Protein AF-A0A7S1V0T4-F1 (afdb_monomer)

Radius of gyration: 24.15 Å; Cα contacts (8 Å, |Δi|>4): 127; chains: 1; bounding box: 61×43×75 Å

InterPro domains:
  IPR005114 Helicase-associated [PF03457] (12-90)
  IPR005114 Helicase-associated [PF03457] (100-173)

Organism: NCBI:txid210454

Structure (mmCIF, N/CA/C/O backbone):
data_AF-A0A7S1V0T4-F1
#
_entry.id   AF-A0A7S1V0T4-F1
#
loop_
_atom_site.group_PDB
_atom_site.id
_atom_site.type_symbol
_atom_site.label_atom_id
_atom_site.label_alt_id
_atom_site.label_comp_id
_atom_site.label_asym_id
_atom_site.label_entity_id
_atom_site.label_seq_id
_atom_site.pdbx_PDB_ins_code
_atom_site.Cartn_x
_atom_site.Cartn_y
_atom_site.Cartn_z
_atom_site.occupancy
_atom_site.B_iso_or_equiv
_atom_site.auth_seq_id
_atom_site.auth_comp_id
_atom_site.auth_asym_id
_atom_site.auth_atom_id
_atom_site.pdbx_PDB_model_num
ATOM 1 N N . MET A 1 1 ? 15.132 7.372 -40.045 1.00 39.44 1 MET A N 1
ATOM 2 C CA . MET A 1 1 ? 14.919 7.780 -38.636 1.00 39.44 1 MET A CA 1
ATOM 3 C C . MET A 1 1 ? 13.719 7.029 -38.034 1.00 39.44 1 MET A C 1
ATOM 5 O O . MET A 1 1 ? 12.663 7.613 -37.853 1.00 39.44 1 MET A O 1
ATOM 9 N N . THR A 1 2 ? 13.845 5.728 -37.746 1.00 46.91 2 THR A N 1
ATOM 10 C CA . THR A 1 2 ? 12.727 4.860 -37.279 1.00 46.91 2 THR A CA 1
ATOM 11 C C . THR A 1 2 ? 13.069 4.017 -36.039 1.00 46.91 2 THR A C 1
ATOM 13 O O . THR A 1 2 ? 12.232 3.280 -35.527 1.00 46.91 2 THR A O 1
ATOM 16 N N . THR A 1 3 ? 14.279 4.152 -35.498 1.00 52.88 3 THR A N 1
ATOM 17 C CA . THR A 1 3 ? 14.854 3.255 -34.482 1.00 52.88 3 THR A CA 1
ATOM 18 C C . THR A 1 3 ? 14.302 3.444 -33.062 1.00 52.88 3 THR A C 1
ATOM 20 O O . THR A 1 3 ? 14.311 2.495 -32.285 1.00 52.88 3 THR A O 1
ATOM 23 N N . ASN A 1 4 ? 13.781 4.625 -32.705 1.00 56.06 4 ASN A N 1
ATOM 24 C CA . ASN A 1 4 ? 13.396 4.920 -31.313 1.00 56.06 4 ASN A CA 1
ATOM 25 C C . ASN A 1 4 ? 11.977 4.429 -30.944 1.00 56.06 4 ASN A C 1
ATOM 27 O O . ASN A 1 4 ? 11.722 4.034 -29.810 1.00 56.06 4 ASN A O 1
ATOM 31 N N . ARG A 1 5 ? 11.052 4.386 -31.916 1.00 53.94 5 ARG A N 1
ATOM 32 C CA . ARG A 1 5 ? 9.653 3.970 -31.686 1.00 53.94 5 ARG A CA 1
ATOM 33 C C . ARG A 1 5 ? 9.522 2.455 -31.491 1.00 53.94 5 ARG A C 1
ATOM 35 O O . ARG A 1 5 ? 8.751 2.015 -30.649 1.00 53.94 5 ARG A O 1
ATOM 42 N N . ASN A 1 6 ? 10.329 1.676 -32.216 1.00 59.81 6 ASN A N 1
ATOM 43 C CA . ASN A 1 6 ? 10.341 0.210 -32.137 1.00 59.81 6 ASN A CA 1
ATOM 44 C C . ASN A 1 6 ? 10.959 -0.312 -30.828 1.00 59.81 6 ASN A C 1
ATOM 46 O O . ASN A 1 6 ? 10.560 -1.355 -30.319 1.00 59.81 6 ASN A O 1
ATOM 50 N N . LYS A 1 7 ? 11.915 0.433 -30.257 1.00 61.09 7 LYS A N 1
ATOM 51 C CA . LYS A 1 7 ? 12.560 0.081 -28.987 1.00 61.09 7 LYS A CA 1
ATOM 52 C C . LYS A 1 7 ? 11.597 0.198 -27.800 1.00 61.09 7 LYS A C 1
ATOM 54 O O . LYS A 1 7 ? 11.537 -0.710 -26.982 1.00 61.09 7 LYS A O 1
ATOM 59 N N . ASN A 1 8 ? 10.801 1.268 -27.755 1.00 67.31 8 ASN A N 1
ATOM 60 C CA . ASN A 1 8 ? 9.833 1.492 -26.676 1.00 67.31 8 ASN A CA 1
ATOM 61 C C . ASN A 1 8 ? 8.689 0.461 -26.676 1.00 67.31 8 ASN A C 1
ATOM 63 O O . ASN A 1 8 ? 8.265 0.038 -25.607 1.00 67.31 8 ASN A O 1
ATOM 67 N N . LEU A 1 9 ? 8.230 0.015 -27.855 1.00 73.06 9 LEU A N 1
ATOM 68 C CA . LEU A 1 9 ? 7.203 -1.032 -27.968 1.00 73.06 9 LEU A CA 1
ATOM 69 C C . LEU A 1 9 ? 7.681 -2.362 -27.375 1.00 73.06 9 LEU A C 1
ATOM 71 O O . LEU A 1 9 ? 6.995 -2.951 -26.542 1.00 73.06 9 LEU A O 1
ATOM 75 N N . ARG A 1 10 ? 8.899 -2.781 -27.733 1.00 77.81 10 ARG A N 1
ATOM 76 C CA . ARG A 1 10 ? 9.507 -4.014 -27.218 1.00 77.81 10 ARG A CA 1
ATOM 77 C C . ARG A 1 10 ? 9.756 -3.959 -25.706 1.00 77.81 10 ARG A C 1
ATOM 79 O O . ARG A 1 10 ? 9.622 -4.970 -25.017 1.00 77.81 10 ARG A O 1
ATOM 86 N N . ASP A 1 11 ? 10.102 -2.785 -25.177 1.00 80.88 11 ASP A N 1
ATOM 87 C CA . ASP A 1 11 ? 10.277 -2.579 -23.736 1.00 80.88 11 ASP A CA 1
ATOM 88 C C . ASP A 1 11 ? 8.944 -2.699 -22.971 1.00 80.88 11 ASP A C 1
ATOM 90 O O . ASP A 1 11 ? 8.914 -3.275 -21.880 1.00 80.88 11 ASP A O 1
ATOM 94 N N . ASP A 1 12 ? 7.837 -2.203 -23.531 1.00 85.81 12 ASP A N 1
ATOM 95 C CA . ASP A 1 12 ? 6.507 -2.316 -22.921 1.00 85.81 12 ASP A CA 1
ATOM 96 C C . ASP A 1 12 ? 5.919 -3.730 -23.023 1.00 85.81 12 ASP A C 1
ATOM 98 O O . ASP A 1 12 ? 5.259 -4.187 -22.086 1.00 85.81 12 ASP A O 1
ATOM 102 N N . GLU A 1 13 ? 6.189 -4.462 -24.105 1.00 87.31 13 GLU A N 1
ATOM 103 C CA . GLU A 1 13 ? 5.839 -5.885 -24.237 1.00 87.31 13 GLU A CA 1
ATOM 104 C C . GLU A 1 13 ? 6.512 -6.722 -23.144 1.00 87.31 13 GLU A C 1
ATOM 106 O O . GLU A 1 13 ? 5.827 -7.373 -22.350 1.00 87.31 13 GLU A O 1
ATOM 111 N N . ARG A 1 14 ? 7.837 -6.592 -23.004 1.00 86.88 14 ARG A N 1
ATOM 112 C CA . ARG A 1 14 ? 8.613 -7.253 -21.940 1.00 86.88 14 ARG A CA 1
ATOM 113 C C . ARG A 1 14 ? 8.158 -6.840 -20.544 1.00 86.88 14 ARG A C 1
ATOM 115 O O . ARG A 1 14 ? 8.169 -7.638 -19.603 1.00 86.88 14 ARG A O 1
ATOM 122 N N . TRP A 1 15 ? 7.765 -5.580 -20.368 1.00 91.56 15 TRP A N 1
ATOM 123 C CA . TRP A 1 15 ? 7.215 -5.114 -19.099 1.00 91.56 15 TRP A CA 1
ATOM 124 C C . TRP A 1 15 ? 5.873 -5.796 -18.784 1.00 91.56 15 TRP A C 1
ATOM 126 O O . TRP A 1 15 ? 5.668 -6.262 -17.661 1.00 91.56 15 TRP A O 1
ATOM 136 N N . ASN A 1 16 ? 4.987 -5.921 -19.775 1.00 92.00 16 ASN A N 1
ATOM 137 C CA . ASN A 1 16 ? 3.699 -6.602 -19.632 1.00 92.00 16 ASN A CA 1
ATOM 138 C C . ASN A 1 16 ? 3.852 -8.106 -19.357 1.00 92.00 16 ASN A C 1
ATOM 140 O O . ASN A 1 16 ? 3.077 -8.663 -18.580 1.00 92.00 16 ASN A O 1
ATOM 144 N N . GLU A 1 17 ? 4.840 -8.771 -19.953 1.00 90.38 17 GLU A N 1
ATOM 145 C CA . GLU A 1 17 ? 5.158 -10.176 -19.665 1.00 90.38 17 GLU A CA 1
ATOM 146 C C . GLU A 1 17 ? 5.564 -10.376 -18.203 1.00 90.38 17 GLU A C 1
ATOM 148 O O . GLU A 1 17 ? 5.031 -11.250 -17.516 1.00 90.38 17 GLU A O 1
ATOM 153 N N . ASN A 1 18 ? 6.424 -9.503 -17.676 1.00 91.06 18 ASN A N 1
ATOM 154 C CA . ASN A 1 18 ? 6.794 -9.537 -16.263 1.00 91.06 18 ASN A CA 1
ATOM 155 C C . ASN A 1 18 ? 5.616 -9.227 -15.330 1.00 91.06 18 ASN A C 1
ATOM 157 O O . ASN A 1 18 ? 5.489 -9.845 -14.271 1.00 91.06 18 ASN A O 1
ATOM 161 N N . LEU A 1 19 ? 4.705 -8.334 -15.733 1.00 93.75 19 LEU A N 1
ATOM 162 C CA . LEU A 1 19 ? 3.467 -8.105 -14.990 1.00 93.75 19 LEU A CA 1
ATOM 163 C C . LEU A 1 19 ? 2.605 -9.377 -14.928 1.00 93.75 19 LEU A C 1
ATOM 165 O O . LEU A 1 19 ? 2.072 -9.690 -13.864 1.00 93.75 19 LEU A O 1
ATOM 169 N N . LYS A 1 20 ? 2.491 -10.137 -16.026 1.00 93.19 20 LYS A N 1
ATOM 170 C CA . LYS A 1 20 ? 1.777 -11.428 -16.034 1.00 93.19 20 LYS A CA 1
ATOM 171 C C . LYS A 1 20 ? 2.430 -12.429 -15.076 1.00 93.19 20 LYS A C 1
ATOM 173 O O . LYS A 1 20 ? 1.725 -13.026 -14.267 1.00 93.19 20 LYS A O 1
ATOM 178 N N . ARG A 1 21 ? 3.764 -12.547 -15.095 1.00 92.25 21 ARG A N 1
ATOM 179 C CA . ARG A 1 21 ? 4.531 -13.391 -14.152 1.00 92.25 21 ARG A CA 1
ATOM 180 C C . ARG A 1 21 ? 4.260 -13.006 -12.694 1.00 92.25 21 ARG A C 1
ATOM 182 O O . ARG A 1 21 ? 4.035 -13.871 -11.849 1.00 92.25 21 ARG A O 1
ATOM 189 N N . LEU A 1 22 ? 4.196 -11.706 -12.398 1.00 93.38 22 LEU A N 1
ATOM 190 C CA . LEU A 1 22 ? 3.856 -11.206 -11.066 1.00 93.38 22 LEU A CA 1
ATOM 191 C C . LEU A 1 22 ? 2.413 -11.536 -10.652 1.00 93.38 22 LEU A C 1
ATOM 193 O O . LEU A 1 22 ? 2.172 -11.829 -9.482 1.00 93.38 22 LEU A O 1
ATOM 197 N N . VAL A 1 23 ? 1.455 -11.511 -11.582 1.00 93.31 23 VAL A N 1
ATOM 198 C CA . VAL A 1 23 ? 0.072 -11.942 -11.310 1.00 93.31 23 VAL A CA 1
ATOM 199 C C . VAL A 1 23 ? 0.030 -13.429 -10.964 1.00 93.31 23 VAL A C 1
ATOM 201 O O . VAL A 1 23 ? -0.595 -13.794 -9.969 1.00 93.31 23 VAL A O 1
ATOM 204 N N . THR A 1 24 ? 0.745 -14.276 -11.708 1.00 92.06 24 THR A N 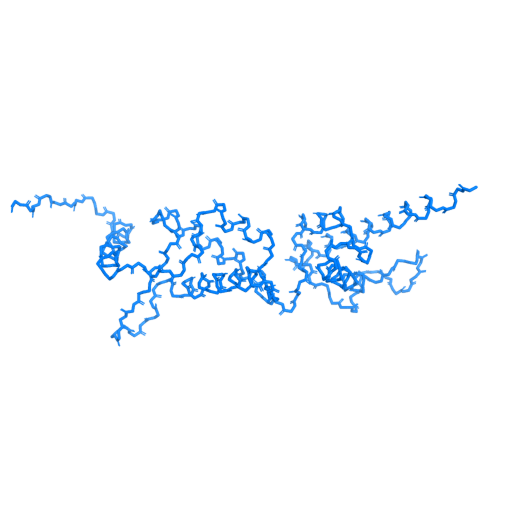1
ATOM 205 C CA . THR A 1 24 ? 0.876 -15.706 -11.388 1.00 92.06 24 THR A CA 1
ATOM 206 C C . THR A 1 24 ? 1.468 -15.908 -9.993 1.00 92.06 24 THR A C 1
ATOM 208 O O . THR A 1 24 ? 0.915 -16.659 -9.190 1.00 92.06 24 THR A O 1
ATOM 211 N N . PHE A 1 25 ? 2.533 -15.173 -9.655 1.00 91.25 25 PHE A N 1
ATOM 212 C CA . PHE A 1 25 ? 3.116 -15.190 -8.312 1.00 91.25 25 PHE A CA 1
ATOM 213 C C . PHE A 1 25 ? 2.104 -14.765 -7.237 1.00 91.25 25 PHE A C 1
ATOM 215 O O . PHE A 1 25 ? 1.971 -15.443 -6.218 1.00 91.25 25 PHE A O 1
ATOM 222 N N . LYS A 1 26 ? 1.356 -13.673 -7.460 1.00 88.69 26 LYS A N 1
ATOM 223 C CA . LYS A 1 26 ? 0.318 -13.205 -6.528 1.00 88.69 26 LYS A CA 1
ATOM 224 C C . LYS A 1 26 ? -0.747 -14.272 -6.314 1.00 88.69 26 LYS A C 1
ATOM 226 O O . LYS A 1 26 ? -1.148 -14.477 -5.179 1.00 88.69 26 LYS A O 1
ATOM 231 N N . ASN A 1 27 ? -1.183 -14.962 -7.361 1.00 87.94 27 ASN A N 1
ATOM 232 C CA . ASN A 1 27 ? -2.179 -16.024 -7.234 1.00 87.94 27 ASN A CA 1
ATOM 233 C C . ASN A 1 27 ? -1.635 -17.229 -6.446 1.00 87.94 27 ASN A C 1
ATOM 235 O O . ASN A 1 27 ? -2.377 -17.824 -5.672 1.00 87.94 27 ASN A O 1
ATOM 239 N N . LYS A 1 28 ? -0.341 -17.554 -6.594 1.00 87.62 28 LYS A N 1
ATOM 240 C CA . LYS A 1 28 ? 0.323 -18.657 -5.875 1.00 87.62 28 LYS A CA 1
ATOM 241 C C . LYS A 1 28 ? 0.568 -18.350 -4.392 1.00 87.62 28 LYS A C 1
ATOM 243 O O . LYS A 1 28 ? 0.351 -19.211 -3.549 1.00 87.62 28 LYS A O 1
ATOM 248 N N . PHE A 1 29 ? 1.018 -17.137 -4.066 1.00 84.25 29 PHE A N 1
ATOM 249 C CA . PHE A 1 29 ? 1.467 -16.769 -2.712 1.00 84.25 29 PHE A CA 1
ATOM 250 C C . PHE A 1 29 ? 0.556 -15.761 -1.993 1.00 84.25 29 PHE A C 1
ATOM 252 O O . PHE A 1 29 ? 0.825 -15.369 -0.861 1.00 84.25 29 PHE A O 1
ATOM 259 N N . ASN A 1 30 ? -0.521 -15.317 -2.643 1.00 82.88 30 ASN A N 1
ATOM 260 C CA . ASN A 1 30 ? -1.468 -14.311 -2.155 1.00 82.88 30 ASN A CA 1
ATOM 261 C C . ASN A 1 30 ? -0.832 -12.952 -1.777 1.00 82.88 30 ASN A C 1
ATOM 263 O O . ASN A 1 30 ? -1.375 -12.186 -0.980 1.00 82.88 30 ASN A O 1
ATOM 267 N N . HIS A 1 31 ? 0.332 -12.623 -2.341 1.00 83.56 31 HIS A N 1
ATOM 268 C CA . HIS A 1 31 ? 1.003 -11.337 -2.154 1.00 83.56 31 HIS A CA 1
ATOM 269 C C . HIS A 1 31 ? 1.935 -11.022 -3.328 1.00 83.56 31 HIS A C 1
ATOM 271 O O . HIS A 1 31 ? 2.360 -11.914 -4.052 1.00 83.56 31 HIS A O 1
ATOM 277 N N . THR A 1 32 ? 2.342 -9.761 -3.488 1.00 88.62 32 THR A N 1
ATOM 278 C CA . THR A 1 32 ? 3.314 -9.354 -4.525 1.00 88.62 32 THR A CA 1
ATOM 279 C C . THR A 1 32 ? 4.735 -9.172 -3.981 1.00 88.62 32 THR A C 1
ATOM 281 O O . THR A 1 32 ? 5.591 -8.582 -4.644 1.00 88.62 32 THR A O 1
ATOM 284 N N . ASN A 1 33 ? 5.007 -9.615 -2.749 1.00 87.00 33 ASN A N 1
ATOM 285 C CA . ASN A 1 33 ? 6.342 -9.545 -2.167 1.00 87.00 33 ASN A CA 1
ATOM 286 C C . ASN A 1 33 ? 7.253 -10.660 -2.693 1.00 87.00 33 ASN A C 1
ATOM 288 O O . ASN A 1 33 ? 7.418 -11.696 -2.056 1.00 87.00 33 ASN A O 1
ATOM 292 N N . VAL A 1 34 ? 7.825 -10.433 -3.872 1.00 87.88 34 VAL A N 1
ATOM 293 C CA . VAL A 1 34 ? 8.759 -11.367 -4.504 1.00 87.88 34 VAL A CA 1
ATOM 294 C C . VAL A 1 34 ? 10.167 -11.184 -3.907 1.00 87.88 34 VAL A C 1
ATOM 296 O O . VAL A 1 34 ? 10.687 -10.061 -3.946 1.00 87.88 34 VAL A O 1
ATOM 299 N N . PRO A 1 35 ? 10.804 -12.240 -3.356 1.00 85.38 35 PRO A N 1
ATOM 300 C CA . PRO A 1 35 ? 12.210 -12.199 -2.948 1.00 85.38 35 PRO A CA 1
ATOM 301 C C . PRO A 1 35 ? 13.131 -11.823 -4.116 1.00 85.38 35 PRO A C 1
ATOM 303 O O . PRO A 1 35 ? 12.904 -12.259 -5.236 1.00 85.38 35 PRO A O 1
ATOM 306 N N . ILE A 1 36 ? 14.208 -11.066 -3.874 1.00 82.56 36 ILE A N 1
ATOM 307 C CA . ILE A 1 36 ? 15.119 -10.599 -4.945 1.00 82.56 36 ILE A CA 1
ATOM 308 C C . ILE A 1 36 ? 15.683 -11.754 -5.786 1.00 82.56 36 ILE A C 1
ATOM 310 O O . ILE A 1 36 ? 15.784 -11.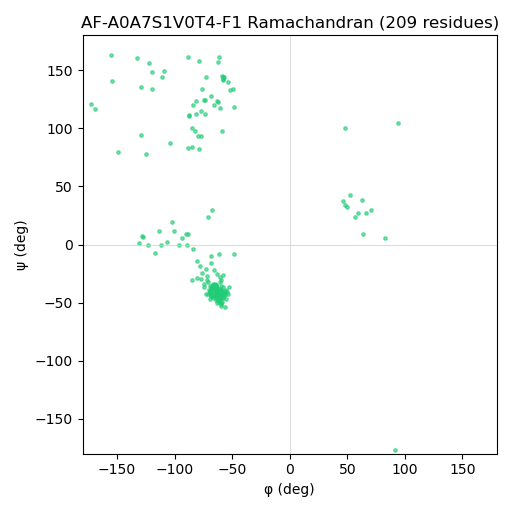626 -7.001 1.00 82.56 36 ILE A O 1
ATOM 314 N N . LYS A 1 37 ? 16.017 -12.875 -5.138 1.00 80.69 37 LYS A N 1
ATOM 315 C CA . LYS A 1 37 ? 16.568 -14.079 -5.778 1.00 80.69 37 LYS A CA 1
ATOM 316 C C . LYS A 1 37 ? 15.495 -15.063 -6.262 1.00 80.69 37 LYS A C 1
ATOM 318 O O . LYS A 1 37 ? 15.825 -16.194 -6.583 1.00 80.69 37 LYS A O 1
ATOM 323 N N . TYR A 1 38 ? 14.218 -14.680 -6.243 1.00 83.12 38 TYR A N 1
ATOM 324 C CA . TYR A 1 38 ? 13.147 -15.563 -6.691 1.00 83.12 38 TYR A CA 1
ATOM 325 C C . TYR A 1 38 ? 13.231 -15.799 -8.200 1.00 83.12 38 TYR A C 1
ATOM 327 O O . TYR A 1 38 ? 13.227 -14.843 -8.986 1.00 83.12 38 TYR A O 1
ATOM 335 N N . THR A 1 39 ? 13.222 -17.076 -8.558 1.00 75.56 39 THR A N 1
ATOM 336 C CA . THR A 1 39 ? 13.019 -17.599 -9.905 1.00 75.56 39 THR A CA 1
ATOM 337 C C . THR A 1 39 ? 11.665 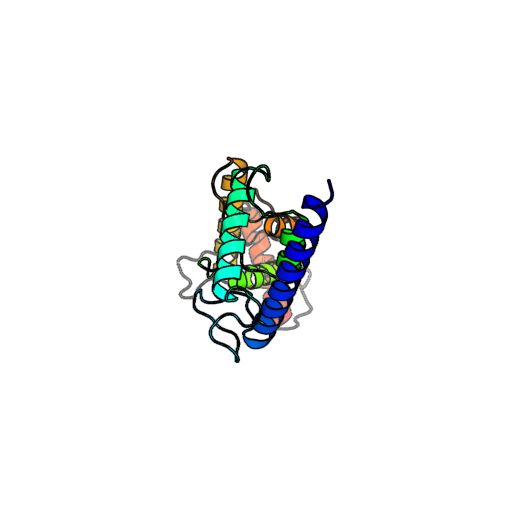-18.305 -9.952 1.00 75.56 39 THR A C 1
ATOM 339 O O . THR A 1 39 ? 11.208 -18.885 -8.968 1.00 75.56 39 THR A O 1
ATOM 342 N N . ASP A 1 40 ? 10.986 -18.198 -11.082 1.00 71.62 40 ASP A N 1
ATOM 343 C CA . ASP A 1 40 ? 9.816 -18.995 -11.436 1.00 71.62 40 ASP A CA 1
ATOM 344 C C . ASP A 1 40 ? 10.194 -20.486 -11.494 1.00 71.62 40 ASP A C 1
ATOM 346 O O . ASP A 1 40 ? 11.374 -20.816 -11.587 1.00 71.62 40 ASP A O 1
ATOM 350 N N . ASP A 1 41 ? 9.204 -21.388 -11.427 1.00 60.12 41 ASP A N 1
ATOM 351 C CA . ASP A 1 41 ? 9.387 -22.854 -11.359 1.00 60.12 41 ASP A CA 1
ATOM 352 C C . ASP A 1 41 ? 9.969 -23.492 -12.655 1.00 60.12 41 ASP A C 1
ATOM 354 O O . ASP A 1 41 ? 9.693 -24.648 -12.965 1.00 60.12 41 ASP A O 1
ATOM 358 N N . GLY A 1 42 ? 10.778 -22.759 -13.419 1.00 55.94 42 GLY A N 1
ATOM 359 C CA . GLY A 1 42 ? 11.492 -23.216 -14.605 1.00 55.94 42 GLY A CA 1
ATOM 360 C C . GLY A 1 42 ? 12.449 -22.129 -15.095 1.00 55.94 42 GLY A C 1
ATOM 361 O O . GLY A 1 42 ? 12.008 -21.033 -15.422 1.00 55.94 42 GLY A O 1
ATOM 362 N N . ASP A 1 43 ? 13.732 -22.477 -15.141 1.00 49.62 43 ASP A N 1
ATOM 363 C CA . ASP A 1 43 ? 14.846 -21.794 -15.813 1.00 49.62 43 ASP A CA 1
ATOM 364 C C . ASP A 1 43 ? 15.701 -20.790 -15.014 1.00 49.62 43 ASP A C 1
ATOM 366 O O . ASP A 1 43 ? 15.378 -19.627 -14.756 1.00 49.62 43 ASP A O 1
ATOM 370 N N . ASN A 1 44 ? 16.895 -21.301 -14.688 1.00 50.28 44 ASN A N 1
ATOM 371 C CA . ASN A 1 44 ? 18.135 -20.539 -14.663 1.00 50.28 44 ASN A CA 1
ATOM 372 C C . ASN A 1 44 ? 18.383 -19.930 -16.058 1.00 50.28 44 ASN A C 1
ATOM 374 O O . ASN A 1 44 ? 18.129 -20.588 -17.057 1.00 50.28 44 ASN A O 1
ATOM 378 N N . GLU A 1 45 ? 18.911 -18.706 -16.080 1.00 51.06 45 GLU A N 1
ATOM 379 C CA . GLU A 1 45 ? 19.598 -18.051 -17.207 1.00 51.06 45 GLU A CA 1
ATOM 380 C C . GLU A 1 45 ? 18.921 -18.107 -18.600 1.00 51.06 45 GLU A C 1
ATOM 382 O O . GLU A 1 45 ? 19.091 -19.021 -19.397 1.00 51.06 45 GLU A O 1
ATOM 387 N N . ASP A 1 46 ? 18.257 -16.998 -18.941 1.00 49.19 46 ASP A N 1
ATOM 388 C CA . ASP A 1 46 ? 18.464 -16.318 -20.228 1.00 49.19 46 ASP A CA 1
ATOM 389 C C . ASP A 1 46 ? 18.138 -17.047 -21.550 1.00 49.19 46 ASP A C 1
ATOM 391 O O . ASP A 1 46 ? 18.784 -16.780 -22.562 1.00 49.19 46 ASP A O 1
ATOM 395 N N . ALA A 1 47 ? 17.063 -17.839 -21.632 1.00 47.88 47 ALA A N 1
ATOM 396 C CA . ALA A 1 47 ? 16.565 -18.277 -22.948 1.00 47.88 47 ALA A CA 1
ATOM 397 C C . ALA A 1 47 ? 16.035 -17.103 -23.817 1.00 47.88 47 ALA A C 1
ATOM 399 O O . ALA A 1 47 ? 16.243 -17.091 -25.026 1.00 47.88 47 ALA A O 1
ATOM 400 N N . ASP A 1 48 ? 15.429 -16.072 -23.202 1.00 53.97 48 ASP A N 1
ATOM 401 C CA . ASP A 1 48 ? 14.819 -14.916 -23.904 1.00 53.97 48 ASP A CA 1
ATOM 402 C C . ASP A 1 48 ? 15.309 -13.529 -23.410 1.00 53.97 48 ASP A C 1
ATOM 404 O O . ASP A 1 48 ? 14.814 -12.466 -23.822 1.00 53.97 48 ASP A O 1
ATOM 408 N N . GLY A 1 49 ? 16.304 -13.511 -22.513 1.00 57.28 49 GLY A N 1
ATOM 409 C CA . GLY A 1 49 ? 16.836 -12.289 -21.890 1.00 57.28 49 GLY A CA 1
ATOM 410 C C . GLY A 1 49 ? 15.841 -11.571 -20.963 1.00 57.28 49 GLY A C 1
ATOM 411 O O . GLY A 1 49 ? 15.889 -10.342 -20.823 1.00 57.28 49 GLY A O 1
ATOM 412 N N . LEU A 1 50 ? 14.895 -12.312 -20.371 1.00 58.59 50 LEU A N 1
ATOM 413 C CA . LEU A 1 50 ? 13.958 -11.812 -19.364 1.00 58.59 50 LEU A CA 1
ATOM 414 C C . LEU A 1 50 ? 14.603 -11.852 -17.972 1.00 58.59 50 LEU A C 1
ATOM 416 O O . LEU A 1 50 ? 14.946 -12.906 -17.453 1.00 58.59 50 LEU A O 1
ATOM 420 N N . VAL A 1 51 ? 14.706 -10.682 -17.336 1.00 67.75 51 VAL A N 1
ATOM 421 C CA . VAL A 1 51 ? 15.254 -10.527 -15.978 1.00 67.75 51 VAL A CA 1
ATOM 422 C C . VAL A 1 51 ? 14.464 -11.375 -14.968 1.00 67.75 51 VAL A C 1
ATOM 424 O O . VAL A 1 51 ? 13.235 -11.479 -15.059 1.00 67.75 51 VAL A O 1
ATOM 427 N N . HIS A 1 52 ? 15.149 -11.937 -13.964 1.00 84.00 52 HIS A N 1
ATOM 428 C CA . HIS A 1 52 ? 14.509 -12.621 -12.834 1.00 84.00 52 HIS A CA 1
ATOM 429 C C . HIS A 1 52 ? 13.384 -11.772 -12.223 1.00 84.00 52 HIS A C 1
ATOM 431 O O . HIS A 1 52 ? 13.575 -10.581 -11.944 1.00 84.00 52 HIS A O 1
ATOM 437 N N . LEU A 1 53 ? 12.226 -12.389 -11.962 1.00 88.94 53 LEU A N 1
ATOM 438 C CA . LEU A 1 53 ? 11.033 -11.688 -11.475 1.00 88.94 53 LEU A CA 1
ATOM 439 C C . LEU A 1 53 ? 11.313 -10.880 -10.196 1.00 88.94 53 LEU A C 1
ATOM 441 O O . LEU A 1 53 ? 10.866 -9.739 -10.076 1.00 88.94 53 LEU A O 1
ATOM 445 N N . GLY A 1 54 ? 12.099 -11.430 -9.264 1.00 88.25 54 GLY A N 1
ATOM 446 C CA . GLY A 1 54 ? 12.498 -10.735 -8.036 1.00 88.25 54 GLY A CA 1
ATOM 447 C C . GLY A 1 54 ? 13.290 -9.449 -8.281 1.00 88.25 54 GLY A C 1
ATOM 448 O O . GLY A 1 54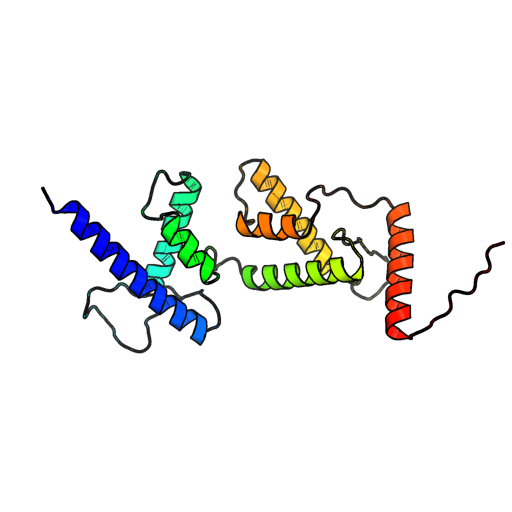 ? 13.010 -8.410 -7.673 1.00 88.25 54 GLY A O 1
ATOM 449 N N . SER A 1 55 ? 14.236 -9.490 -9.218 1.00 88.00 55 SER A N 1
ATOM 450 C CA . SER A 1 55 ? 15.021 -8.325 -9.637 1.00 88.00 55 SER A CA 1
ATOM 451 C C . SER A 1 55 ? 14.148 -7.293 -10.358 1.00 88.00 55 SER A C 1
ATOM 453 O O . SER A 1 55 ? 14.200 -6.102 -10.040 1.00 88.00 55 SER A O 1
ATOM 455 N N . TRP A 1 56 ? 13.255 -7.741 -11.248 1.00 92.06 56 TRP A N 1
ATOM 456 C CA . TRP A 1 56 ? 12.306 -6.858 -11.928 1.00 92.06 56 TRP A CA 1
ATOM 457 C C . TRP A 1 56 ? 11.381 -6.132 -10.940 1.00 92.06 56 TRP A C 1
ATOM 459 O O . TRP A 1 56 ? 11.231 -4.911 -11.026 1.00 92.06 56 TRP A O 1
ATOM 469 N N . VAL A 1 57 ? 10.822 -6.847 -9.954 1.00 93.38 57 VAL A N 1
ATOM 470 C CA . VAL A 1 57 ? 9.991 -6.281 -8.875 1.00 93.38 57 VAL A CA 1
ATOM 471 C C . VAL A 1 57 ? 10.772 -5.259 -8.050 1.00 93.38 57 VAL A C 1
ATOM 473 O O . VAL A 1 57 ? 10.255 -4.182 -7.742 1.00 93.38 57 VAL A O 1
ATOM 476 N N . HIS A 1 58 ? 12.023 -5.564 -7.697 1.00 89.88 58 HIS A N 1
ATOM 477 C CA . HIS A 1 58 ? 12.894 -4.624 -6.995 1.00 89.88 58 HIS A CA 1
ATOM 478 C C . HIS A 1 58 ? 13.124 -3.347 -7.815 1.00 89.88 58 HIS A C 1
ATOM 480 O O . HIS A 1 58 ? 13.019 -2.240 -7.279 1.00 89.88 58 HIS A O 1
ATOM 486 N N . HIS A 1 59 ? 13.365 -3.489 -9.120 1.00 91.88 59 HIS A N 1
ATOM 487 C CA . HIS A 1 59 ? 13.534 -2.362 -10.027 1.00 91.88 59 HIS A CA 1
ATOM 488 C C . HIS A 1 59 ? 12.274 -1.489 -10.095 1.00 91.88 59 HIS A C 1
ATOM 490 O O . HIS A 1 59 ? 12.391 -0.274 -9.971 1.00 91.88 59 HIS A O 1
ATOM 496 N N . GLN A 1 60 ? 11.068 -2.074 -10.169 1.00 94.75 60 GLN A N 1
ATOM 497 C CA . GLN A 1 60 ? 9.823 -1.289 -10.162 1.00 94.75 60 GLN A CA 1
ATOM 498 C C . GLN A 1 60 ? 9.724 -0.396 -8.918 1.00 94.75 60 GLN A C 1
ATOM 500 O O . GLN A 1 60 ? 9.404 0.786 -9.020 1.00 94.75 60 GLN A O 1
ATOM 505 N N . ARG A 1 61 ? 10.064 -0.928 -7.738 1.00 92.75 61 ARG A N 1
ATOM 506 C CA . ARG A 1 61 ? 10.048 -0.166 -6.477 1.00 92.75 61 ARG A CA 1
ATOM 507 C C . ARG A 1 61 ? 11.064 0.977 -6.474 1.00 92.75 61 ARG A C 1
ATOM 509 O O . ARG A 1 61 ? 10.755 2.066 -5.992 1.00 92.75 61 ARG A O 1
ATOM 516 N N . LYS A 1 62 ? 12.264 0.746 -7.019 1.00 91.38 62 LYS A N 1
ATOM 517 C CA . LYS A 1 62 ? 13.295 1.782 -7.179 1.00 91.38 62 LYS A CA 1
ATOM 518 C C . LYS A 1 62 ? 12.817 2.896 -8.114 1.00 91.38 62 LYS A C 1
ATOM 520 O O . LYS A 1 62 ? 12.882 4.062 -7.736 1.00 91.38 62 LYS A O 1
ATOM 525 N N . GLU A 1 63 ? 12.310 2.539 -9.290 1.00 92.69 63 GLU A N 1
ATOM 526 C CA . GLU A 1 63 ? 11.845 3.498 -10.297 1.00 92.69 63 GLU A CA 1
ATOM 527 C C . GLU A 1 63 ? 10.643 4.313 -9.801 1.00 92.69 63 GLU A C 1
ATOM 529 O O . GLU A 1 63 ? 10.571 5.513 -10.045 1.00 92.69 63 GLU A O 1
ATOM 534 N N . TYR A 1 64 ? 9.736 3.707 -9.029 1.00 91.50 64 TYR A N 1
ATOM 535 C CA . TYR A 1 64 ? 8.636 4.437 -8.397 1.00 91.50 64 TYR A CA 1
ATOM 536 C C . TYR A 1 64 ? 9.116 5.449 -7.357 1.00 91.50 64 TYR A C 1
ATOM 538 O O . TYR A 1 64 ? 8.611 6.565 -7.317 1.00 91.50 64 TYR A O 1
ATOM 546 N N . ARG A 1 65 ? 10.134 5.114 -6.555 1.00 86.94 65 ARG A N 1
ATOM 547 C CA . ARG A 1 65 ? 10.723 6.079 -5.614 1.00 86.94 65 ARG A CA 1
ATOM 548 C C . ARG A 1 65 ? 11.347 7.270 -6.340 1.00 86.94 65 ARG A C 1
ATOM 550 O O . ARG A 1 65 ? 11.195 8.399 -5.888 1.00 86.94 65 ARG A O 1
ATOM 557 N N . ILE A 1 66 ? 12.036 7.025 -7.454 1.00 85.19 66 ILE A N 1
ATOM 558 C CA . ILE A 1 66 ? 12.595 8.096 -8.290 1.00 85.19 66 ILE A CA 1
ATOM 559 C C . ILE A 1 66 ? 11.463 8.973 -8.831 1.00 85.19 66 ILE A C 1
ATOM 561 O O . ILE A 1 66 ? 11.514 10.189 -8.669 1.00 85.19 66 ILE A O 1
ATOM 565 N N . TYR A 1 67 ? 10.415 8.357 -9.381 1.00 89.25 67 TYR A N 1
ATOM 566 C CA . TYR A 1 67 ? 9.230 9.061 -9.868 1.00 89.25 67 TYR A CA 1
ATOM 567 C C . TYR A 1 67 ? 8.604 9.946 -8.785 1.00 89.25 67 TYR A C 1
ATOM 569 O O . TYR A 1 67 ? 8.342 11.116 -9.028 1.00 89.25 67 TYR A O 1
ATOM 577 N N . GLN A 1 68 ? 8.423 9.429 -7.567 1.00 85.00 68 GLN A N 1
ATOM 578 C CA . GLN A 1 68 ? 7.875 10.206 -6.452 1.00 85.00 68 GLN A CA 1
ATOM 579 C C . GLN A 1 68 ? 8.777 11.378 -6.049 1.00 85.00 68 GLN A C 1
ATOM 581 O O . GLN A 1 68 ? 8.284 12.477 -5.832 1.00 85.00 68 GLN A O 1
ATOM 586 N N . ASN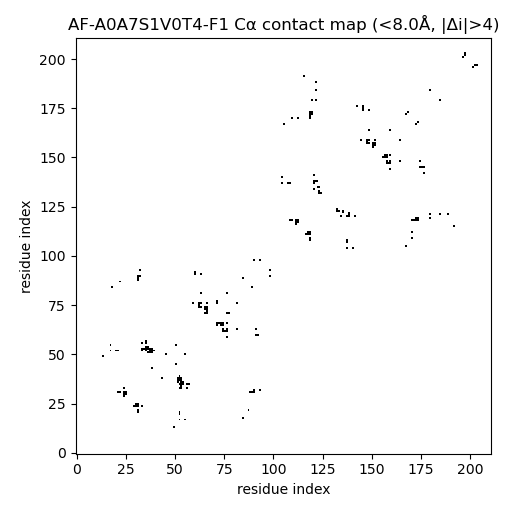 A 1 69 ? 10.090 11.161 -5.970 1.00 80.88 69 ASN A N 1
ATOM 587 C CA . ASN A 1 69 ? 11.039 12.189 -5.534 1.00 80.88 69 ASN A CA 1
ATOM 588 C C . ASN A 1 69 ? 11.257 13.295 -6.571 1.00 80.88 69 ASN A C 1
ATOM 590 O O . ASN A 1 69 ? 11.741 14.368 -6.227 1.00 80.88 69 ASN A O 1
ATOM 594 N N . THR A 1 70 ? 10.947 13.015 -7.834 1.00 82.81 70 THR A N 1
ATOM 595 C CA . THR A 1 70 ? 11.157 13.935 -8.959 1.00 82.81 70 THR A CA 1
ATOM 596 C C . THR A 1 70 ? 9.845 14.405 -9.571 1.00 82.81 70 THR A C 1
ATOM 598 O O . THR A 1 70 ? 9.852 14.953 -10.663 1.00 82.81 70 THR A O 1
ATOM 601 N N . ASN A 1 71 ? 8.706 14.161 -8.912 1.00 81.69 71 ASN A N 1
ATOM 602 C CA . ASN A 1 71 ? 7.373 14.465 -9.443 1.00 81.69 71 ASN A CA 1
ATOM 603 C C . ASN A 1 71 ? 7.135 13.933 -10.873 1.00 81.69 71 ASN A C 1
ATOM 605 O O . ASN A 1 71 ? 6.392 14.519 -11.655 1.00 81.69 71 ASN A O 1
ATOM 609 N N . GLY A 1 72 ? 7.751 12.798 -11.209 1.00 82.56 72 GLY A N 1
ATOM 610 C CA . GLY A 1 72 ? 7.655 12.153 -12.515 1.00 82.56 72 GLY A CA 1
ATOM 611 C C . GLY A 1 72 ? 8.591 12.696 -13.594 1.00 82.56 72 GLY A C 1
ATOM 612 O O . GLY A 1 72 ? 8.502 12.243 -14.732 1.00 82.56 72 GLY A O 1
ATOM 613 N N . GLU A 1 73 ? 9.501 13.613 -13.260 1.00 81.56 73 GLU A N 1
ATOM 614 C CA . GLU A 1 73 ? 10.463 14.187 -14.211 1.00 81.56 73 GLU A CA 1
ATOM 615 C C . GLU A 1 73 ? 11.648 13.255 -14.511 1.00 81.56 73 GLU A C 1
ATOM 617 O O . GLU A 1 73 ? 12.327 13.424 -15.525 1.00 81.56 73 GLU A O 1
ATOM 622 N N . ALA A 1 74 ? 11.899 12.251 -13.662 1.00 82.88 74 ALA A N 1
ATOM 623 C CA . ALA A 1 74 ? 12.991 11.301 -13.842 1.00 82.88 74 ALA A CA 1
ATOM 624 C C . ALA A 1 74 ? 12.571 9.835 -13.652 1.00 82.88 74 ALA A C 1
ATOM 626 O O . ALA A 1 74 ? 11.587 9.501 -12.988 1.00 82.88 74 ALA A O 1
ATOM 627 N N . GLY A 1 75 ? 13.403 8.940 -14.193 1.00 87.31 75 GLY A N 1
ATOM 628 C CA . GLY A 1 75 ? 13.216 7.490 -14.133 1.00 87.31 75 GLY A CA 1
ATOM 629 C C . GLY A 1 75 ? 12.442 6.924 -15.326 1.00 87.31 75 GLY A C 1
ATOM 630 O O . GLY A 1 75 ? 12.113 7.618 -16.284 1.00 87.31 75 GLY A O 1
ATOM 631 N N . LYS A 1 76 ? 12.186 5.616 -15.281 1.00 87.88 76 LYS A N 1
ATOM 632 C CA . LYS A 1 76 ? 11.463 4.840 -16.307 1.00 87.88 76 LYS A CA 1
ATOM 633 C C . LYS A 1 76 ? 10.051 4.445 -15.874 1.00 87.88 76 LYS A C 1
ATOM 635 O O . LYS A 1 76 ? 9.365 3.694 -16.577 1.00 87.88 76 LYS A O 1
ATOM 640 N N . MET A 1 77 ? 9.638 4.873 -14.685 1.00 91.44 77 MET A N 1
ATOM 641 C CA . MET A 1 77 ? 8.283 4.660 -14.202 1.00 91.44 77 MET A CA 1
ATOM 642 C C . MET A 1 77 ? 7.340 5.633 -14.907 1.00 91.44 77 MET A C 1
ATOM 644 O O . MET A 1 77 ? 7.631 6.819 -15.011 1.00 91.44 77 MET A O 1
ATOM 648 N N . THR A 1 78 ? 6.202 5.133 -15.376 1.00 91.06 78 THR A N 1
ATOM 649 C CA . THR A 1 78 ? 5.176 5.946 -16.037 1.00 91.06 78 THR A CA 1
ATOM 650 C C . THR A 1 78 ? 3.849 5.819 -15.289 1.00 91.06 78 THR A C 1
ATOM 652 O O . THR A 1 78 ? 3.613 4.784 -14.655 1.00 91.06 78 THR A O 1
ATOM 655 N N . PRO A 1 79 ? 2.935 6.805 -15.394 1.00 85.81 79 PRO A N 1
ATOM 656 C CA . PRO A 1 79 ? 1.602 6.710 -14.791 1.00 85.81 79 PRO A CA 1
ATOM 657 C C . PRO A 1 79 ? 0.847 5.435 -15.191 1.00 85.81 79 PRO A C 1
ATOM 659 O O . PRO A 1 79 ? 0.178 4.814 -14.368 1.00 85.81 79 PRO A O 1
ATOM 662 N N . TRP A 1 80 ? 1.013 4.990 -16.441 1.00 91.81 80 TRP A N 1
ATOM 663 C CA . TRP A 1 80 ? 0.413 3.754 -16.943 1.00 91.81 80 TRP A CA 1
ATOM 664 C C . TRP A 1 80 ? 0.955 2.501 -16.232 1.00 91.81 80 TRP A C 1
ATOM 666 O O . TRP A 1 80 ? 0.167 1.647 -15.816 1.00 91.81 80 TRP A O 1
ATOM 676 N N . ARG A 1 81 ? 2.277 2.406 -16.016 1.00 93.25 81 ARG A N 1
ATOM 677 C CA . ARG A 1 81 ? 2.898 1.295 -15.266 1.00 93.25 81 ARG A CA 1
ATOM 678 C C . ARG A 1 81 ? 2.444 1.281 -13.806 1.00 93.25 81 ARG A C 1
ATOM 680 O O . ARG A 1 81 ? 2.116 0.215 -13.283 1.00 93.25 81 ARG A O 1
ATOM 687 N N . ILE A 1 82 ? 2.351 2.457 -13.180 1.00 87.56 82 ILE A N 1
ATOM 688 C CA . ILE A 1 82 ? 1.840 2.615 -11.809 1.00 87.56 82 ILE A CA 1
ATOM 689 C C . ILE A 1 82 ? 0.400 2.106 -11.720 1.00 87.56 82 ILE A C 1
ATOM 691 O O . ILE A 1 82 ? 0.106 1.261 -10.881 1.00 87.56 82 ILE A O 1
ATOM 695 N N . ALA A 1 83 ? -0.485 2.551 -12.617 1.00 83.88 83 ALA A N 1
ATOM 696 C CA . ALA A 1 83 ? -1.889 2.144 -12.616 1.00 83.88 83 ALA A CA 1
ATOM 697 C C . ALA A 1 83 ? -2.059 0.620 -12.768 1.00 83.88 83 ALA A C 1
ATOM 699 O O . ALA A 1 83 ? -2.875 0.003 -12.081 1.00 83.88 83 ALA A O 1
ATOM 700 N N . LYS A 1 84 ? -1.262 -0.012 -13.637 1.00 91.62 84 LYS 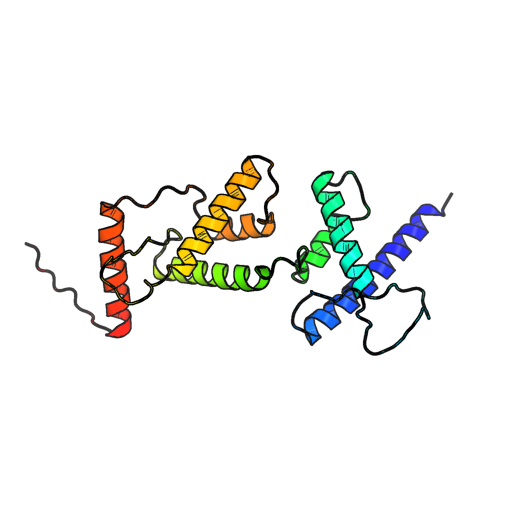A N 1
ATOM 701 C CA . LYS A 1 84 ? -1.262 -1.469 -13.834 1.00 91.62 84 LYS A CA 1
ATOM 702 C C . LYS A 1 84 ? -0.785 -2.234 -12.595 1.00 91.62 84 LYS A C 1
ATOM 704 O O . LYS A 1 84 ? -1.395 -3.244 -12.249 1.00 91.62 84 LYS A O 1
ATOM 709 N N . LEU A 1 85 ? 0.261 -1.752 -11.923 1.00 91.62 85 LEU A N 1
ATOM 710 C CA . LEU A 1 85 ? 0.763 -2.340 -10.678 1.00 91.62 85 LEU A CA 1
ATOM 711 C C . LEU A 1 85 ? -0.224 -2.128 -9.516 1.00 91.62 85 LEU A C 1
ATOM 713 O O . LEU A 1 85 ? -0.507 -3.066 -8.772 1.00 91.62 85 LEU A O 1
ATOM 717 N N . ASN A 1 86 ? -0.841 -0.950 -9.404 1.00 84.62 86 ASN A N 1
ATOM 718 C CA . ASN A 1 86 ? -1.865 -0.681 -8.390 1.00 84.62 86 ASN A CA 1
ATOM 719 C C . ASN A 1 86 ? -3.098 -1.577 -8.573 1.00 84.62 86 ASN A C 1
ATOM 721 O O . ASN A 1 86 ? -3.629 -2.087 -7.591 1.00 84.62 86 ASN A O 1
ATOM 725 N N . LYS A 1 87 ? -3.506 -1.859 -9.820 1.00 87.81 87 LYS A N 1
ATOM 726 C CA . LYS A 1 87 ? -4.632 -2.764 -10.118 1.00 87.81 87 LYS A CA 1
ATOM 727 C C . LYS A 1 87 ? -4.446 -4.174 -9.544 1.00 87.81 87 LYS A C 1
ATOM 729 O O . LYS A 1 87 ? -5.429 -4.866 -9.296 1.00 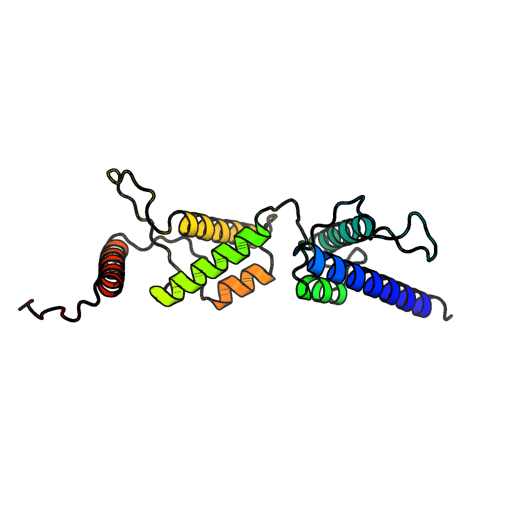87.81 87 LYS A O 1
ATOM 734 N N . ILE A 1 88 ? -3.204 -4.609 -9.343 1.00 86.38 88 ILE A N 1
ATOM 735 C CA . ILE A 1 88 ? -2.885 -5.915 -8.758 1.00 86.38 88 ILE A CA 1
ATOM 736 C C . ILE A 1 88 ? -2.468 -5.809 -7.286 1.00 86.38 88 ILE A C 1
ATOM 738 O O . ILE A 1 88 ? -1.870 -6.748 -6.766 1.00 86.38 88 ILE A O 1
ATOM 742 N N . ASP A 1 89 ? -2.803 -4.717 -6.596 1.00 83.19 89 ASP A N 1
ATOM 743 C CA . ASP A 1 89 ? -2.414 -4.438 -5.206 1.00 83.19 89 ASP A CA 1
ATOM 744 C C . ASP A 1 89 ? -0.895 -4.555 -4.976 1.00 83.19 89 ASP A C 1
ATOM 746 O O . ASP A 1 89 ? -0.439 -5.158 -3.999 1.00 83.19 89 ASP A O 1
ATOM 750 N N . PHE A 1 90 ? -0.088 -4.037 -5.908 1.00 87.81 90 PHE A N 1
ATOM 751 C CA . PHE A 1 90 ? 1.363 -4.144 -5.807 1.00 87.81 90 PHE A CA 1
ATOM 752 C C . PHE A 1 90 ? 1.916 -3.427 -4.569 1.00 87.81 90 PHE A C 1
ATOM 754 O O . PHE A 1 90 ? 1.774 -2.219 -4.388 1.00 87.81 90 PHE A O 1
ATOM 761 N N . GLN A 1 91 ? 2.624 -4.183 -3.735 1.00 85.00 91 GLN A N 1
ATOM 762 C CA . GLN A 1 91 ? 3.301 -3.679 -2.546 1.00 85.00 91 GLN A CA 1
ATOM 763 C C . GLN A 1 91 ? 4.598 -2.949 -2.923 1.00 85.00 91 GLN A C 1
ATOM 765 O O . GLN A 1 91 ? 5.678 -3.554 -3.026 1.00 85.00 91 GLN A O 1
ATOM 770 N N . TRP A 1 92 ? 4.490 -1.629 -3.088 1.00 84.38 92 TRP A N 1
ATOM 771 C CA . TRP A 1 92 ? 5.614 -0.724 -3.350 1.00 84.38 92 TRP A CA 1
ATOM 772 C C . TRP A 1 92 ? 6.655 -0.725 -2.218 1.00 84.38 92 TRP A C 1
ATOM 774 O O . TRP A 1 92 ? 7.852 -0.616 -2.483 1.00 84.38 92 TRP A O 1
ATOM 784 N N . ASN A 1 93 ? 6.221 -0.929 -0.968 1.00 79.44 93 ASN A N 1
ATOM 785 C CA . ASN A 1 93 ? 7.072 -0.932 0.224 1.00 79.44 93 ASN A CA 1
ATOM 786 C C . ASN A 1 93 ? 6.910 -2.243 1.023 1.00 79.44 93 ASN A C 1
ATOM 788 O O . ASN A 1 93 ? 6.265 -2.248 2.068 1.00 79.44 93 ASN A O 1
ATOM 792 N N . PRO A 1 94 ? 7.523 -3.362 0.592 1.00 64.88 94 PRO A N 1
ATOM 793 C CA . PRO A 1 94 ? 7.366 -4.683 1.224 1.00 64.88 94 PRO A CA 1
ATOM 794 C C . PRO A 1 94 ? 7.944 -4.771 2.645 1.00 64.88 94 PRO A C 1
ATOM 796 O O . PRO A 1 94 ? 7.542 -5.628 3.425 1.00 64.88 94 PRO A O 1
ATOM 799 N N . GLY A 1 95 ? 8.884 -3.884 2.999 1.00 56.31 95 GLY A N 1
ATOM 800 C CA . GLY A 1 95 ? 9.383 -3.748 4.373 1.00 56.31 95 GLY A CA 1
ATOM 801 C C . GLY A 1 95 ? 8.325 -3.188 5.328 1.00 56.31 95 GLY A C 1
ATOM 802 O O . GLY A 1 95 ? 8.438 -3.319 6.546 1.00 56.31 95 GLY A O 1
ATOM 803 N N . ASN A 1 96 ? 7.257 -2.609 4.781 1.00 52.97 96 ASN A N 1
ATOM 804 C CA . ASN A 1 96 ? 6.086 -2.217 5.528 1.00 52.97 96 ASN A CA 1
ATOM 805 C C . ASN A 1 96 ? 5.169 -3.447 5.637 1.00 52.97 96 ASN A C 1
ATOM 807 O O . ASN A 1 96 ? 4.210 -3.595 4.884 1.00 52.97 96 ASN A O 1
ATOM 811 N N . ARG A 1 97 ? 5.430 -4.315 6.630 1.00 51.62 97 ARG A N 1
ATOM 812 C CA . ARG A 1 97 ? 4.531 -5.417 7.064 1.00 51.62 97 ARG A CA 1
ATOM 813 C C . ARG A 1 97 ? 3.071 -4.975 7.285 1.00 51.62 97 ARG A C 1
ATOM 815 O O . ARG A 1 97 ? 2.197 -5.800 7.513 1.00 51.62 97 ARG A O 1
ATOM 822 N N . ASN A 1 98 ? 2.813 -3.671 7.241 1.00 55.97 98 ASN A N 1
ATOM 823 C CA . ASN A 1 98 ? 1.538 -3.049 7.491 1.00 55.97 98 ASN A CA 1
ATOM 824 C C . ASN A 1 98 ? 0.603 -3.005 6.279 1.00 55.97 98 ASN A C 1
ATOM 826 O O . ASN A 1 98 ? -0.496 -2.536 6.488 1.00 55.97 98 ASN A O 1
ATOM 830 N N . ASP A 1 99 ? 0.942 -3.424 5.053 1.00 61.75 99 ASP A N 1
ATOM 831 C CA . ASP A 1 99 ? -0.015 -3.266 3.933 1.00 61.75 99 ASP A CA 1
ATOM 832 C C . ASP A 1 99 ? -1.250 -4.175 4.059 1.00 61.75 99 ASP A C 1
ATOM 834 O O . ASP A 1 99 ? -2.381 -3.692 3.961 1.00 61.75 99 ASP A O 1
ATOM 838 N N . GLY A 1 100 ? -1.049 -5.461 4.371 1.00 64.88 100 GLY A N 1
ATOM 839 C CA . GLY A 1 100 ? -2.148 -6.377 4.704 1.00 64.88 100 GLY A CA 1
ATOM 840 C C . GLY A 1 100 ? -2.883 -5.942 5.975 1.00 64.88 100 GLY A C 1
ATOM 841 O O . GLY A 1 100 ? -4.110 -5.854 5.994 1.00 64.88 100 GLY A O 1
ATOM 842 N N . THR A 1 101 ? -2.127 -5.555 7.005 1.00 76.56 101 THR A N 1
ATOM 843 C CA . THR A 1 101 ? -2.672 -5.013 8.257 1.00 76.56 101 THR A CA 1
ATOM 844 C C . THR A 1 101 ? -3.484 -3.740 8.022 1.00 76.56 101 THR A C 1
ATOM 846 O O . THR A 1 101 ? -4.530 -3.559 8.625 1.00 76.56 101 THR A O 1
ATOM 849 N N . TRP A 1 102 ? -3.055 -2.855 7.124 1.00 85.62 102 TRP A N 1
ATOM 850 C CA . TRP A 1 102 ? -3.721 -1.588 6.840 1.00 85.62 102 TRP A CA 1
ATOM 851 C C . TRP A 1 102 ? -5.082 -1.833 6.207 1.00 85.62 102 TRP A C 1
ATOM 853 O O . TRP A 1 102 ? -6.049 -1.212 6.630 1.00 85.62 102 TRP A O 1
ATOM 863 N N . LYS A 1 103 ? -5.181 -2.770 5.254 1.00 83.81 103 LYS A N 1
ATOM 864 C CA . LYS A 1 103 ? -6.467 -3.137 4.648 1.00 83.81 103 LYS A CA 1
ATOM 865 C C . LYS A 1 103 ? -7.415 -3.746 5.682 1.00 83.81 103 LYS A C 1
ATOM 867 O O . LYS A 1 103 ? -8.584 -3.379 5.698 1.00 83.81 103 LYS A O 1
ATOM 872 N N . ALA A 1 104 ? -6.916 -4.619 6.559 1.00 84.94 104 ALA A N 1
ATOM 873 C CA . ALA A 1 104 ? -7.716 -5.197 7.638 1.00 84.94 104 ALA A CA 1
ATOM 874 C C . ALA A 1 104 ? -8.248 -4.120 8.601 1.00 84.94 104 ALA A C 1
ATOM 876 O O . ALA A 1 104 ? -9.446 -4.068 8.855 1.00 84.94 104 ALA A O 1
ATOM 877 N N . MET A 1 105 ? -7.390 -3.202 9.055 1.00 90.62 105 MET A N 1
ATOM 878 C CA . MET A 1 105 ? -7.794 -2.097 9.936 1.00 90.62 105 MET A CA 1
ATOM 879 C C . MET A 1 105 ? -8.722 -1.091 9.235 1.00 90.62 105 MET A C 1
ATOM 881 O O . MET A 1 105 ? -9.622 -0.540 9.862 1.00 90.62 105 MET A O 1
ATOM 885 N N . PHE A 1 106 ? -8.541 -0.862 7.930 1.00 92.19 106 PHE A N 1
ATOM 886 C CA . PHE A 1 106 ? -9.466 -0.058 7.133 1.00 92.19 106 PHE A CA 1
ATOM 887 C C . PHE A 1 106 ? -10.860 -0.693 7.096 1.00 92.19 106 PHE A C 1
ATOM 889 O O . PHE A 1 106 ? -11.845 0.001 7.328 1.00 92.19 106 PHE A O 1
ATOM 896 N N . GLN A 1 107 ? -10.950 -2.006 6.868 1.00 91.25 107 GLN A N 1
ATOM 897 C CA . GLN A 1 107 ? -12.225 -2.727 6.929 1.00 91.25 107 GLN A CA 1
ATOM 898 C C . GLN A 1 107 ? -12.831 -2.689 8.336 1.00 91.25 107 GLN A C 1
ATOM 900 O O . GLN A 1 107 ? -14.028 -2.468 8.476 1.00 91.25 107 GLN A O 1
ATOM 905 N N . GLU A 1 108 ? -12.016 -2.807 9.384 1.00 90.69 108 GLU A N 1
ATOM 906 C CA . GLU A 1 108 ? -12.482 -2.643 10.765 1.00 90.69 108 GLU A CA 1
ATOM 907 C C . GLU A 1 108 ? -13.074 -1.240 11.004 1.00 90.69 108 GLU A C 1
ATOM 909 O O . GLU A 1 108 ? -14.122 -1.113 11.637 1.00 90.69 108 GLU A O 1
ATOM 914 N N . LEU A 1 109 ? -12.475 -0.187 10.431 1.00 91.94 109 LEU A N 1
ATOM 915 C CA . LEU A 1 109 ? -13.017 1.174 10.487 1.00 91.94 109 LEU A CA 1
ATOM 916 C C . LEU A 1 109 ? -14.316 1.329 9.680 1.00 91.94 109 LEU A C 1
ATOM 918 O O . LEU A 1 109 ? -15.211 2.054 10.114 1.00 91.94 109 LEU A O 1
ATOM 922 N N . VAL A 1 110 ? -14.443 0.654 8.534 1.00 91.38 110 VAL A N 1
ATOM 923 C CA . VAL A 1 110 ? -15.692 0.607 7.753 1.00 91.38 110 VAL A CA 1
ATOM 924 C C . VAL A 1 110 ? -16.806 -0.030 8.581 1.00 91.38 110 VAL A C 1
ATOM 926 O O . VAL A 1 110 ? -17.870 0.572 8.722 1.00 91.38 110 VAL A O 1
ATOM 929 N N . SER A 1 111 ? -16.550 -1.188 9.192 1.00 86.88 111 SER A N 1
ATOM 930 C CA . SER A 1 111 ? -17.509 -1.864 10.072 1.00 86.88 111 SER A CA 1
ATOM 931 C C . SER A 1 111 ? -17.864 -1.007 11.288 1.00 86.88 111 SER A C 1
ATOM 933 O O . SER A 1 111 ? -19.031 -0.906 11.662 1.00 86.88 111 SER A O 1
ATOM 935 N N . PHE A 1 112 ? -16.880 -0.324 11.881 1.00 86.06 112 PHE A N 1
ATOM 936 C CA . PHE A 1 112 ? -17.113 0.624 12.969 1.00 86.06 112 PHE A CA 1
ATOM 937 C C . PHE A 1 112 ? -18.023 1.778 12.521 1.00 86.06 112 PHE A C 1
ATOM 939 O O . PHE A 1 112 ? -18.992 2.105 13.207 1.00 86.06 112 PHE A O 1
ATOM 946 N N . LYS A 1 113 ? -17.774 2.357 11.338 1.00 85.19 113 LYS A N 1
ATOM 947 C CA . LYS A 1 113 ? -18.633 3.397 10.762 1.00 85.19 113 LYS A CA 1
ATOM 948 C C . LYS A 1 113 ? -20.047 2.885 10.513 1.00 85.19 113 LYS A C 1
ATOM 950 O O . LYS A 1 113 ? -20.984 3.600 10.831 1.00 85.19 113 LYS A O 1
ATOM 955 N N . GLN A 1 114 ? -20.219 1.685 9.968 1.00 83.56 114 GLN A N 1
ATOM 956 C CA . GLN A 1 114 ? -21.547 1.102 9.745 1.00 83.56 114 GLN A CA 1
ATOM 957 C C . GLN A 1 114 ? -22.306 0.912 11.059 1.00 83.56 114 GLN A C 1
ATOM 959 O O . GLN A 1 114 ? -23.481 1.250 11.144 1.00 83.56 114 GLN A O 1
ATOM 964 N N . LYS A 1 115 ? -21.619 0.427 12.097 1.00 77.44 115 LYS A N 1
ATOM 965 C CA . LYS A 1 115 ? -22.226 0.150 13.401 1.00 77.44 115 LYS A CA 1
ATOM 966 C C . LYS A 1 115 ? -22.595 1.416 14.180 1.00 77.44 115 LYS A C 1
ATOM 968 O O . LYS A 1 115 ? -23.560 1.407 14.934 1.00 77.44 115 LYS A O 1
ATOM 973 N N . TYR A 1 116 ? -21.826 2.491 14.022 1.00 76.06 116 TYR A N 1
ATOM 974 C CA . TYR A 1 116 ? -21.904 3.661 14.907 1.00 76.06 116 TYR A CA 1
ATOM 975 C C . TYR A 1 116 ? -22.063 4.996 14.182 1.00 76.06 116 TYR A C 1
ATOM 977 O O . TYR A 1 116 ? -21.959 6.057 14.798 1.00 76.06 116 TYR A O 1
ATOM 985 N N . ASN A 1 117 ? -22.257 4.946 12.865 1.00 80.31 117 ASN A N 1
ATOM 986 C CA . ASN A 1 117 ? -22.370 6.088 11.962 1.00 80.31 117 ASN A CA 1
ATOM 987 C C . ASN A 1 117 ? -21.262 7.147 12.152 1.00 80.31 117 ASN A C 1
ATOM 989 O O . ASN A 1 117 ? -21.483 8.351 12.041 1.00 80.31 117 ASN A O 1
ATOM 993 N N . SER A 1 118 ? -20.051 6.707 12.501 1.00 80.31 118 SER A N 1
ATOM 994 C CA . SER A 1 118 ? -18.940 7.586 12.872 1.00 80.31 118 SER A CA 1
ATOM 995 C C . SER A 1 118 ? -17.604 6.909 12.599 1.00 80.31 118 SER A C 1
ATOM 997 O O . SER A 1 118 ? -17.438 5.732 12.887 1.00 80.31 118 SER A O 1
ATOM 999 N N . THR A 1 119 ? -16.615 7.659 12.114 1.00 84.38 119 THR A N 1
ATOM 1000 C CA . THR A 1 119 ? -15.211 7.205 12.031 1.00 84.38 119 THR A CA 1
ATOM 1001 C C . THR A 1 119 ? -14.372 7.681 13.222 1.00 84.38 119 THR A C 1
ATOM 1003 O O . THR A 1 119 ? -13.170 7.429 13.278 1.00 84.38 119 THR A O 1
ATOM 1006 N N . LYS A 1 120 ? -14.971 8.435 14.155 1.00 83.50 120 LYS A N 1
ATOM 1007 C CA . LYS A 1 120 ? -14.309 8.898 15.380 1.00 83.50 120 LYS A CA 1
ATOM 1008 C C . LYS A 1 120 ? -14.364 7.778 16.414 1.00 83.50 120 LYS A C 1
ATOM 1010 O O . LYS A 1 120 ? -15.389 7.600 17.073 1.00 83.50 120 LYS A O 1
ATOM 1015 N N . VAL A 1 121 ? -13.273 7.025 16.519 1.00 82.62 121 VAL A N 1
ATOM 1016 C CA . VAL A 1 121 ? -13.125 5.945 17.501 1.00 82.62 121 VAL A CA 1
ATOM 1017 C C . VAL A 1 121 ? -12.892 6.574 18.881 1.00 82.62 121 VAL A C 1
ATOM 1019 O O . VAL A 1 121 ? -11.994 7.407 19.010 1.00 82.62 121 VAL A O 1
ATOM 1022 N N . PRO A 1 122 ? -13.699 6.260 19.907 1.00 74.56 122 PRO A N 1
ATOM 1023 C CA . PRO A 1 122 ? -13.522 6.833 21.233 1.00 74.56 122 PRO A CA 1
ATOM 1024 C C . PRO A 1 122 ? -12.297 6.238 21.935 1.00 74.56 122 PRO A C 1
ATOM 1026 O O . PRO A 1 122 ? -12.009 5.046 21.833 1.00 74.56 122 PRO A O 1
ATOM 1029 N N . GLN A 1 123 ? -11.608 7.071 22.712 1.00 73.00 123 GLN A N 1
ATOM 1030 C CA . GLN A 1 123 ? -10.620 6.601 23.673 1.00 73.00 123 GLN A CA 1
ATOM 1031 C C . GLN A 1 123 ? -11.345 6.100 24.917 1.00 73.00 123 GLN A C 1
ATOM 1033 O O . GLN A 1 123 ? -11.679 6.873 25.812 1.00 73.00 123 GLN A O 1
ATOM 1038 N N . LEU A 1 124 ? -11.614 4.798 24.949 1.00 65.56 124 LEU A N 1
ATOM 1039 C CA . LEU A 1 124 ? -12.149 4.138 26.130 1.00 65.56 124 LEU A CA 1
ATOM 1040 C C . LEU A 1 124 ? -10.987 3.842 27.073 1.00 65.56 124 LEU A C 1
ATOM 1042 O O . LEU A 1 124 ? -10.069 3.085 26.750 1.00 65.56 124 LEU A O 1
ATOM 1046 N N . GLY A 1 125 ? -10.988 4.525 28.211 1.00 59.59 125 GLY A N 1
ATOM 1047 C CA . GLY A 1 125 ? -10.081 4.266 29.310 1.00 59.59 125 GLY A CA 1
ATOM 1048 C C . GLY A 1 125 ? -10.897 3.903 30.533 1.00 59.59 125 GLY A C 1
ATOM 1049 O O . GLY A 1 125 ? -11.841 4.603 30.880 1.00 59.59 125 GLY A O 1
ATOM 1050 N N . SER A 1 126 ? -10.490 2.850 31.216 1.00 47.28 126 SER A N 1
ATOM 1051 C CA . SER A 1 126 ? -10.706 2.756 32.645 1.00 47.28 126 SER A CA 1
ATOM 1052 C C . SER A 1 126 ? -9.349 2.396 33.252 1.00 47.28 126 SER A C 1
ATOM 1054 O O . SER A 1 126 ? -8.601 1.591 32.693 1.00 47.28 126 SER A O 1
ATOM 1056 N N . LYS A 1 127 ? -8.982 3.073 34.346 1.00 49.47 127 LYS A N 1
ATOM 1057 C CA . LYS A 1 127 ? -7.806 2.720 35.158 1.00 49.47 127 LYS A CA 1
ATOM 1058 C C . LYS A 1 127 ? -8.012 1.382 35.889 1.00 49.47 127 LYS A C 1
ATOM 1060 O O . LYS A 1 127 ? -7.046 0.835 36.406 1.00 49.47 127 LYS A O 1
ATOM 1065 N N . ASP A 1 128 ? -9.236 0.853 35.859 1.00 50.12 128 ASP A N 1
ATOM 1066 C CA . ASP A 1 128 ? -9.715 -0.237 36.708 1.00 50.12 128 ASP A CA 1
ATOM 1067 C C . ASP A 1 128 ? -10.110 -1.500 35.913 1.00 50.12 128 ASP A C 1
ATOM 1069 O O . ASP A 1 128 ? -10.369 -2.555 36.491 1.00 50.12 128 ASP A O 1
ATOM 1073 N N . GLU A 1 129 ? -10.129 -1.444 34.578 1.00 54.56 129 GLU A N 1
ATOM 1074 C CA . GLU A 1 129 ? -10.428 -2.589 33.720 1.00 54.56 129 GLU A CA 1
ATOM 1075 C C . GLU A 1 129 ? -9.144 -3.367 33.437 1.00 54.56 129 GLU A C 1
ATOM 1077 O O . GLU A 1 129 ? -8.256 -2.928 32.708 1.00 54.56 129 GLU A O 1
ATOM 1082 N N . LYS A 1 130 ? -9.073 -4.583 33.987 1.00 53.81 130 LYS A N 1
ATOM 1083 C CA . LYS A 1 130 ? -8.007 -5.563 33.714 1.00 53.81 130 LYS A CA 1
ATOM 1084 C C . LYS A 1 130 ? -7.939 -6.008 32.240 1.00 53.81 130 LYS A C 1
ATOM 1086 O O . LYS A 1 130 ? -6.991 -6.695 31.871 1.00 53.81 130 LYS A O 1
ATOM 1091 N N . ASN A 1 131 ? -8.913 -5.627 31.408 1.00 55.12 131 ASN A N 1
ATOM 1092 C CA . ASN A 1 131 ? -9.035 -6.040 30.011 1.00 55.12 131 ASN A CA 1
ATOM 1093 C C . ASN A 1 131 ? -8.727 -4.891 29.042 1.00 55.12 131 ASN A C 1
ATOM 1095 O O . ASN A 1 131 ? -8.970 -3.722 29.331 1.00 55.12 131 ASN A O 1
ATOM 1099 N N . ASP A 1 132 ? -8.193 -5.236 27.867 1.00 56.94 132 ASP A N 1
ATOM 1100 C CA . ASP A 1 132 ? -7.908 -4.269 26.806 1.00 56.94 132 ASP A CA 1
ATOM 1101 C C . ASP A 1 132 ? -9.241 -3.687 26.278 1.00 56.94 132 ASP A C 1
ATOM 1103 O O . ASP A 1 132 ? -10.080 -4.458 25.805 1.00 56.94 132 ASP A O 1
ATOM 1107 N N . PRO A 1 133 ? -9.480 -2.362 26.359 1.00 64.69 133 PRO A N 1
ATOM 1108 C CA . PRO A 1 133 ? -10.740 -1.758 25.947 1.00 64.69 133 PRO A CA 1
ATOM 1109 C C . PRO A 1 133 ? -11.056 -2.041 24.474 1.00 64.69 133 PRO A C 1
ATOM 1111 O O . PRO A 1 133 ? -10.141 -2.038 23.633 1.00 64.69 133 PRO A O 1
ATOM 1114 N N . PRO A 1 134 ? -12.343 -2.221 24.125 1.00 70.19 134 PRO A N 1
ATOM 1115 C CA . PRO A 1 134 ? -12.740 -2.483 22.751 1.00 70.19 134 PRO A CA 1
ATOM 1116 C C . PRO A 1 134 ? -12.275 -1.346 21.831 1.00 70.19 134 PRO A C 1
ATOM 1118 O O . PRO A 1 134 ? -12.285 -0.172 22.199 1.00 70.19 134 PRO A O 1
ATOM 1121 N N . TYR A 1 135 ? -11.834 -1.707 20.623 1.00 78.38 135 TYR A N 1
ATOM 1122 C CA . TYR A 1 135 ? -11.359 -0.787 19.580 1.00 78.38 135 TYR A CA 1
ATOM 1123 C C . TYR A 1 135 ? -10.090 0.032 19.904 1.00 78.38 135 TYR A C 1
ATOM 1125 O O . TYR A 1 135 ? -9.702 0.881 19.101 1.00 78.38 135 TYR A O 1
ATOM 1133 N N . ARG A 1 136 ? -9.359 -0.238 21.002 1.00 82.44 136 ARG A N 1
ATOM 1134 C CA . ARG A 1 136 ? -8.084 0.458 21.304 1.00 82.44 136 ARG A CA 1
ATOM 1135 C C . ARG A 1 136 ? -7.059 0.339 20.169 1.00 82.44 136 ARG A C 1
ATOM 1137 O O . ARG A 1 136 ? -6.353 1.301 19.860 1.00 82.44 136 ARG A O 1
ATOM 1144 N N . LYS A 1 137 ? -6.965 -0.836 19.539 1.00 86.06 137 LYS A N 1
ATOM 1145 C CA . LYS A 1 137 ? -6.085 -1.061 18.378 1.00 86.06 137 LYS A CA 1
ATOM 1146 C C . LYS A 1 137 ? -6.509 -0.206 17.181 1.00 86.06 137 LYS A C 1
ATOM 1148 O O . LYS A 1 137 ? -5.653 0.418 16.554 1.00 86.06 137 LYS A O 1
ATOM 1153 N N . LEU A 1 138 ? -7.814 -0.134 16.917 1.00 88.19 138 LEU A N 1
ATOM 1154 C CA . LEU A 1 138 ? -8.391 0.688 15.857 1.00 88.19 138 LEU A CA 1
ATOM 1155 C C . LEU A 1 138 ? -8.125 2.177 16.081 1.00 88.19 138 LEU A C 1
ATOM 1157 O O . LEU A 1 138 ? -7.673 2.850 15.158 1.00 88.19 138 LEU A O 1
ATOM 1161 N N . LEU A 1 139 ? -8.298 2.669 17.311 1.00 86.88 139 LEU A N 1
ATOM 1162 C CA . LEU A 1 139 ? -7.978 4.049 17.681 1.00 86.88 139 LEU A CA 1
ATOM 1163 C C . LEU A 1 139 ? -6.517 4.396 17.371 1.00 86.88 139 LEU A C 1
ATOM 1165 O O . LEU A 1 139 ? -6.253 5.334 16.622 1.00 86.88 139 LEU A O 1
ATOM 1169 N N . LYS A 1 140 ? -5.565 3.599 17.875 1.00 86.44 140 LYS A N 1
ATOM 1170 C CA . LYS A 1 140 ? -4.130 3.823 17.620 1.00 86.44 140 LYS A CA 1
ATOM 1171 C C . LYS A 1 140 ? -3.804 3.816 16.126 1.00 86.44 140 LYS A C 1
ATOM 1173 O O . LYS A 1 140 ? -2.932 4.550 15.660 1.00 86.44 140 LYS A O 1
ATOM 1178 N N . TRP A 1 141 ? -4.483 2.965 15.359 1.00 91.00 141 TRP A N 1
ATOM 1179 C CA . TRP A 1 141 ? -4.306 2.916 13.914 1.00 91.00 141 TRP A CA 1
ATOM 1180 C C . TRP A 1 141 ? -4.850 4.169 13.214 1.00 91.00 141 TRP A C 1
ATOM 1182 O O . TRP A 1 141 ? -4.161 4.700 12.338 1.00 91.00 141 TRP A O 1
ATOM 1192 N N . VAL A 1 142 ? -6.020 4.668 13.628 1.00 90.56 142 VAL A N 1
ATOM 1193 C CA . VAL A 1 142 ? -6.627 5.926 13.157 1.00 90.56 142 VAL A CA 1
ATOM 1194 C C . VAL A 1 142 ? -5.703 7.116 13.428 1.00 90.56 142 VAL A C 1
ATOM 1196 O O . VAL A 1 142 ? -5.380 7.862 12.502 1.00 90.56 142 VAL A O 1
ATOM 1199 N N . GLU A 1 143 ? -5.191 7.243 14.654 1.00 87.62 143 GLU A N 1
ATOM 1200 C CA . GLU A 1 143 ? -4.245 8.299 15.050 1.00 87.62 143 GLU A CA 1
ATOM 1201 C C . GLU A 1 143 ? -2.965 8.260 14.206 1.00 87.62 143 GLU A C 1
ATOM 1203 O O . GLU A 1 143 ? -2.450 9.291 13.759 1.00 87.62 143 GLU A O 1
ATOM 1208 N N . LYS A 1 144 ? -2.466 7.054 13.911 1.00 88.81 144 LYS A N 1
ATOM 1209 C CA . LYS A 1 144 ? -1.313 6.875 13.025 1.00 88.81 144 LYS A CA 1
ATOM 1210 C C . LYS A 1 144 ? -1.600 7.385 11.611 1.00 88.81 144 LYS A C 1
ATOM 1212 O O . LYS A 1 144 ? -0.713 8.009 11.029 1.00 88.81 144 LYS A O 1
ATOM 1217 N N . GLN A 1 145 ? -2.797 7.162 11.059 1.00 91.50 145 GLN A N 1
ATOM 1218 C CA . GLN A 1 145 ? -3.147 7.682 9.728 1.00 91.50 145 GLN A CA 1
ATOM 1219 C C . GLN A 1 145 ? -3.188 9.212 9.728 1.00 91.50 145 GLN A C 1
ATOM 1221 O O . GLN A 1 145 ? -2.606 9.837 8.844 1.00 91.50 145 GLN A O 1
ATOM 1226 N N . GLN A 1 146 ? -3.792 9.814 10.755 1.00 89.62 146 GLN A N 1
ATOM 1227 C CA . GLN A 1 146 ? -3.844 11.269 10.918 1.00 89.62 146 GLN A CA 1
ATOM 1228 C C . GLN A 1 146 ? -2.440 11.882 11.014 1.00 89.62 146 GLN A C 1
ATOM 1230 O O . GLN A 1 146 ? -2.139 12.865 10.338 1.00 89.62 146 GLN A O 1
ATOM 1235 N N . SER A 1 147 ? -1.544 11.266 11.790 1.00 87.38 147 SER A N 1
ATOM 1236 C CA . SER A 1 147 ? -0.143 11.689 11.887 1.00 87.38 147 SER A CA 1
ATOM 1237 C C . SER A 1 147 ? 0.582 11.607 10.537 1.00 87.38 147 SER A C 1
ATOM 1239 O O . SER A 1 147 ? 1.213 12.575 10.113 1.00 87.38 147 SER A O 1
ATOM 1241 N N . GLN A 1 148 ? 0.442 10.495 9.806 1.00 86.81 148 GLN A N 1
ATOM 1242 C CA . GLN A 1 148 ? 1.062 10.332 8.484 1.00 86.81 148 GLN A CA 1
ATOM 1243 C C . GLN A 1 148 ? 0.513 11.322 7.445 1.00 86.81 148 GLN A C 1
ATOM 1245 O O . GLN A 1 148 ? 1.271 11.798 6.599 1.00 86.81 148 GLN A O 1
ATOM 1250 N N . TYR A 1 149 ? -0.771 11.668 7.520 1.00 86.38 149 TYR A N 1
ATOM 1251 C CA . TYR A 1 149 ? -1.379 12.687 6.667 1.00 86.38 149 TYR A CA 1
ATOM 1252 C C . TYR A 1 149 ? -0.874 14.099 6.997 1.00 86.38 149 TYR A C 1
ATOM 1254 O O . TYR A 1 149 ? -0.567 14.879 6.100 1.00 86.38 149 TYR A O 1
ATOM 1262 N N . ASN A 1 150 ? -0.693 14.420 8.281 1.00 85.00 150 ASN A N 1
ATOM 1263 C CA . ASN A 1 150 ? -0.102 15.696 8.691 1.00 85.00 150 ASN A CA 1
ATOM 1264 C C . ASN A 1 150 ? 1.347 15.844 8.208 1.00 85.00 150 ASN A C 1
ATOM 1266 O O . ASN A 1 150 ? 1.737 16.930 7.790 1.00 85.00 150 ASN A O 1
ATOM 1270 N N . ARG A 1 151 ? 2.129 14.757 8.216 1.00 82.31 151 ARG A N 1
ATOM 1271 C CA . ARG A 1 151 ? 3.480 14.733 7.630 1.00 82.31 151 ARG A CA 1
ATOM 1272 C C . ARG A 1 151 ? 3.440 14.986 6.123 1.00 82.31 151 ARG A C 1
ATOM 1274 O O . ARG A 1 151 ? 4.186 15.826 5.634 1.00 82.31 151 ARG A O 1
ATOM 1281 N N . LEU A 1 152 ? 2.506 14.344 5.415 1.00 82.88 152 LEU A N 1
ATOM 1282 C CA . LEU A 1 152 ? 2.283 14.579 3.985 1.00 82.88 152 LEU A CA 1
ATOM 1283 C C . LEU A 1 152 ? 1.968 16.059 3.695 1.00 82.88 152 LEU A C 1
ATOM 1285 O O . LEU A 1 152 ? 2.561 16.640 2.795 1.00 82.88 152 LEU A O 1
ATOM 1289 N N . LYS A 1 153 ? 1.112 16.701 4.504 1.00 82.31 153 LYS A N 1
ATOM 1290 C CA . LYS A 1 153 ? 0.791 18.137 4.378 1.00 82.31 153 LYS A CA 1
ATOM 1291 C C . LYS A 1 153 ? 1.980 19.075 4.600 1.00 82.31 153 LYS A C 1
ATOM 1293 O O . LYS A 1 153 ? 1.963 20.192 4.097 1.00 82.31 153 LYS A O 1
ATOM 1298 N N . ARG A 1 154 ? 2.991 18.643 5.355 1.00 83.06 154 ARG A N 1
ATOM 1299 C CA . ARG A 1 154 ? 4.236 19.395 5.588 1.00 83.06 154 ARG A CA 1
ATOM 1300 C C . ARG A 1 154 ? 5.322 19.085 4.554 1.00 83.06 154 ARG A C 1
ATOM 1302 O O . ARG A 1 154 ? 6.459 19.500 4.744 1.00 83.06 154 ARG A O 1
ATOM 1309 N N . ASN A 1 155 ? 4.991 18.356 3.485 1.00 77.50 155 ASN A N 1
ATOM 1310 C CA . ASN A 1 155 ? 5.939 17.861 2.483 1.00 77.50 155 ASN A CA 1
ATOM 1311 C C . ASN A 1 155 ? 7.038 16.952 3.070 1.00 77.50 155 ASN A C 1
ATOM 1313 O O . ASN A 1 155 ? 8.136 16.850 2.527 1.00 77.50 155 ASN A O 1
ATOM 1317 N N . GLU A 1 156 ? 6.751 16.270 4.182 1.00 72.56 156 GLU A N 1
ATOM 1318 C CA . GLU A 1 156 ? 7.645 15.269 4.760 1.00 72.56 156 GLU A CA 1
ATOM 1319 C C . GLU A 1 156 ? 7.382 13.874 4.174 1.00 72.56 156 GLU A C 1
ATOM 1321 O O . GLU A 1 156 ? 6.300 13.555 3.675 1.00 72.56 156 GLU A O 1
ATOM 1326 N N . THR A 1 157 ? 8.360 12.978 4.322 1.00 63.97 157 THR A N 1
ATOM 1327 C CA . THR A 1 157 ? 8.229 11.574 3.911 1.00 63.97 157 THR A CA 1
ATOM 1328 C C . THR A 1 157 ? 7.098 10.865 4.663 1.00 63.97 157 THR A C 1
ATOM 1330 O O . THR A 1 157 ? 7.166 10.674 5.874 1.00 63.97 157 THR A O 1
ATOM 1333 N N . SER A 1 158 ? 6.066 10.399 3.960 1.00 79.38 158 SER A N 1
ATOM 1334 C CA . SER A 1 158 ? 4.916 9.705 4.556 1.00 79.38 158 SER A CA 1
ATOM 1335 C C . SER A 1 158 ? 4.759 8.285 4.016 1.00 79.38 158 SER A C 1
ATOM 1337 O O . SER A 1 158 ? 5.095 7.992 2.873 1.00 79.38 158 SER A O 1
ATOM 1339 N N . GLN A 1 159 ? 4.240 7.387 4.855 1.00 74.75 159 GLN A N 1
ATOM 1340 C CA . GLN A 1 159 ? 3.852 6.027 4.447 1.00 74.75 159 GLN A CA 1
ATOM 1341 C C . GLN A 1 159 ? 2.398 5.954 3.947 1.00 74.75 159 GLN A C 1
ATOM 1343 O O . GLN A 1 159 ? 1.906 4.875 3.598 1.00 74.75 159 GLN A O 1
ATOM 1348 N N . LEU A 1 160 ? 1.691 7.086 3.961 1.00 79.94 160 LEU A N 1
ATOM 1349 C CA . LEU A 1 160 ? 0.326 7.209 3.476 1.00 79.94 160 LEU A CA 1
ATOM 1350 C C . LEU A 1 160 ? 0.356 7.521 1.975 1.00 79.94 160 LEU A C 1
ATOM 1352 O O . LEU A 1 160 ? 0.798 8.591 1.567 1.00 79.94 160 LEU A O 1
ATOM 1356 N N . THR A 1 161 ? -0.071 6.561 1.156 1.00 81.06 161 THR A N 1
ATOM 1357 C CA . THR A 1 161 ? -0.137 6.719 -0.303 1.00 81.06 161 THR A CA 1
ATOM 1358 C C . THR A 1 161 ? -1.376 7.529 -0.710 1.00 81.06 161 THR A C 1
ATOM 1360 O O . THR A 1 161 ? -2.354 7.538 0.042 1.00 81.06 161 THR A O 1
ATOM 1363 N N . PRO A 1 162 ? -1.391 8.154 -1.902 1.00 74.25 162 PRO A N 1
ATOM 1364 C CA . PRO A 1 162 ? -2.576 8.851 -2.414 1.00 74.25 162 PRO A CA 1
ATOM 1365 C C . PRO A 1 162 ? -3.838 7.975 -2.427 1.00 74.25 162 PRO A C 1
ATOM 1367 O O . PRO A 1 162 ? -4.886 8.403 -1.955 1.00 74.25 162 PRO A O 1
ATOM 1370 N N . ASP A 1 163 ? -3.717 6.712 -2.845 1.00 76.62 163 ASP A N 1
ATOM 1371 C CA . ASP A 1 163 ? -4.834 5.757 -2.856 1.00 76.62 163 ASP A CA 1
ATOM 1372 C C . ASP A 1 163 ? -5.407 5.519 -1.446 1.00 76.62 163 ASP A C 1
ATOM 1374 O O . ASP A 1 163 ? -6.618 5.423 -1.257 1.00 76.62 163 ASP A O 1
ATOM 1378 N N . ARG A 1 164 ? -4.547 5.471 -0.416 1.00 84.88 164 ARG A N 1
ATOM 1379 C CA . ARG A 1 164 ? -4.985 5.338 0.983 1.00 84.88 164 ARG A CA 1
ATOM 1380 C C . ARG A 1 164 ? -5.699 6.581 1.485 1.00 84.88 164 ARG A C 1
ATOM 1382 O O . ARG A 1 164 ? -6.659 6.449 2.236 1.00 84.88 164 ARG A O 1
ATOM 1389 N N . VAL A 1 165 ? -5.233 7.765 1.087 1.00 84.94 165 VAL A N 1
ATOM 1390 C CA . VAL A 1 165 ? -5.911 9.030 1.396 1.00 84.94 165 VAL A CA 1
ATOM 1391 C C . VAL A 1 165 ? -7.318 9.009 0.808 1.00 84.94 165 VAL A C 1
ATOM 1393 O O . VAL A 1 165 ? -8.273 9.183 1.558 1.00 84.94 165 VAL A O 1
ATOM 1396 N N . GLN A 1 166 ? -7.453 8.680 -0.480 1.00 82.44 166 GLN A N 1
ATOM 1397 C CA . GLN A 1 166 ? -8.754 8.599 -1.151 1.00 82.44 166 GLN A CA 1
ATOM 1398 C C . GLN A 1 166 ? -9.694 7.585 -0.490 1.00 82.44 166 GLN A C 1
ATOM 1400 O O . GLN A 1 166 ? -10.869 7.879 -0.277 1.00 82.44 166 GLN A O 1
ATOM 1405 N N . LEU A 1 167 ? -9.193 6.406 -0.107 1.00 87.38 167 LEU A N 1
ATOM 1406 C CA . LEU A 1 167 ? -9.996 5.410 0.607 1.00 87.38 167 LEU A CA 1
ATOM 1407 C C . LEU A 1 167 ? -10.500 5.934 1.959 1.00 87.38 167 LEU A C 1
ATOM 1409 O O . LEU A 1 167 ? -11.676 5.765 2.281 1.00 87.38 167 LEU A O 1
ATOM 1413 N N . LEU A 1 168 ? -9.647 6.590 2.745 1.00 90.81 168 LEU A N 1
ATOM 1414 C CA . LEU A 1 168 ? -10.035 7.145 4.046 1.00 90.81 168 LEU A CA 1
ATOM 1415 C C . LEU A 1 168 ? -10.997 8.337 3.897 1.00 90.81 168 LEU A C 1
ATOM 1417 O O . LEU A 1 168 ? -11.948 8.466 4.670 1.00 90.81 168 LEU A O 1
ATOM 1421 N N . GLU A 1 169 ? -10.820 9.159 2.867 1.00 88.44 169 GLU A N 1
ATOM 1422 C CA . GLU A 1 169 ? -11.739 10.250 2.529 1.00 88.44 169 GLU A CA 1
ATOM 1423 C C . GLU A 1 169 ? -13.101 9.728 2.056 1.00 88.44 169 GLU A C 1
ATOM 1425 O O . GLU A 1 169 ? -14.129 10.272 2.457 1.00 88.44 169 GLU A O 1
ATOM 1430 N N . SER A 1 170 ? -13.139 8.618 1.308 1.00 89.12 170 SER A N 1
ATOM 1431 C CA . SER A 1 170 ? -14.391 8.001 0.836 1.00 89.12 170 SER A CA 1
ATOM 1432 C C . SER A 1 170 ? -15.313 7.555 1.977 1.00 89.12 170 SER A C 1
ATOM 1434 O O . SER A 1 170 ? -16.536 7.557 1.844 1.00 89.12 170 SER A O 1
ATOM 1436 N N . ILE A 1 171 ? -14.740 7.226 3.139 1.00 88.44 171 ILE A N 1
ATOM 1437 C CA . ILE A 1 171 ? -15.500 6.878 4.342 1.00 88.44 171 ILE A CA 1
ATOM 1438 C C . ILE A 1 171 ? -15.727 8.085 5.261 1.00 88.44 171 ILE A C 1
ATOM 1440 O O . ILE A 1 171 ? -16.319 7.921 6.327 1.00 88.44 171 ILE A O 1
ATOM 1444 N N . GLY A 1 172 ? -15.343 9.295 4.855 1.00 84.56 172 GLY A N 1
ATOM 1445 C CA . GLY A 1 172 ? -15.527 10.519 5.635 1.00 84.56 172 GLY A CA 1
ATOM 1446 C C . GLY A 1 172 ? -14.624 10.592 6.866 1.00 84.56 172 GLY A C 1
ATOM 1447 O O . GLY A 1 172 ? -15.015 11.170 7.881 1.00 84.56 172 GLY A O 1
ATOM 1448 N N . MET A 1 173 ? -13.438 9.975 6.815 1.00 85.88 173 MET A N 1
ATOM 1449 C CA . MET A 1 173 ? -12.500 10.022 7.930 1.00 85.88 173 MET A CA 1
ATOM 1450 C C . MET A 1 173 ? -12.044 11.461 8.197 1.00 85.88 173 MET A C 1
ATOM 1452 O O . MET A 1 173 ? -11.466 12.121 7.338 1.00 85.88 173 MET A O 1
ATOM 1456 N N . SER A 1 174 ? -12.252 11.935 9.426 1.00 81.44 174 SER A N 1
ATOM 1457 C CA . SER A 1 174 ? -11.726 13.232 9.854 1.00 81.44 174 SER A CA 1
ATOM 1458 C C . SER A 1 174 ? -10.215 13.174 10.086 1.00 81.44 174 SER A C 1
ATOM 1460 O O . SER A 1 174 ? -9.729 12.410 10.925 1.00 81.44 174 SER A O 1
ATOM 1462 N N . TRP A 1 175 ? -9.482 14.056 9.409 1.00 82.50 175 TRP A N 1
ATOM 1463 C CA . TRP A 1 175 ? -8.042 14.250 9.605 1.00 82.50 175 TRP A CA 1
ATOM 1464 C C . TRP A 1 175 ? -7.700 15.129 10.816 1.00 82.50 175 TRP A C 1
ATOM 1466 O O . TRP A 1 175 ? -6.549 15.164 11.249 1.00 82.50 175 TRP A O 1
ATOM 1476 N N . SER A 1 176 ? -8.682 15.850 11.371 1.00 67.88 176 SER A N 1
ATOM 1477 C CA . SER A 1 176 ? -8.471 16.666 12.566 1.00 67.88 176 SER A CA 1
ATOM 1478 C C . SER A 1 176 ? -8.428 15.769 13.807 1.00 67.88 176 SER A C 1
ATOM 1480 O O . SER A 1 176 ? -9.417 15.137 14.171 1.00 67.88 176 SER A O 1
ATOM 1482 N N . GLY A 1 177 ? -7.273 15.718 14.474 1.00 54.38 177 GLY A N 1
ATOM 1483 C CA . GLY A 1 177 ? -7.053 14.958 15.714 1.00 54.38 177 GLY A CA 1
ATOM 1484 C C . GLY A 1 177 ? -7.746 15.547 16.949 1.00 54.38 177 GLY A C 1
ATOM 1485 O O . GLY A 1 177 ? -7.282 15.330 18.064 1.00 54.38 177 GLY A O 1
ATOM 1486 N N . LYS A 1 178 ? -8.816 16.339 16.784 1.00 48.75 178 LYS A N 1
ATOM 1487 C CA . LYS A 1 178 ? -9.576 16.846 17.930 1.00 48.75 178 LYS A CA 1
ATOM 1488 C C . LYS A 1 178 ? -10.395 15.693 18.501 1.00 48.75 178 LYS A C 1
ATOM 1490 O O . LYS A 1 178 ? -11.315 15.195 17.848 1.00 48.75 178 LYS A O 1
ATOM 1495 N N . ALA A 1 179 ? -10.026 15.272 19.708 1.00 47.50 179 ALA A N 1
ATOM 1496 C CA . ALA A 1 179 ? -10.818 14.352 20.503 1.00 47.50 179 ALA A CA 1
ATOM 1497 C C . ALA A 1 179 ? -12.247 14.899 20.650 1.00 47.50 179 ALA A C 1
ATOM 1499 O O . ALA A 1 179 ? -12.457 16.099 20.811 1.00 47.50 179 ALA A O 1
ATOM 1500 N N . VAL A 1 180 ? -13.217 13.993 20.560 1.00 53.12 180 VAL A N 1
ATOM 1501 C CA . VAL A 1 180 ? -14.605 14.210 20.990 1.00 53.12 180 VAL A CA 1
ATOM 1502 C C . VAL A 1 180 ? -14.563 14.726 22.439 1.00 53.12 180 VAL A C 1
ATOM 1504 O O . VAL A 1 180 ? -13.783 14.183 23.226 1.00 53.12 180 VAL A O 1
ATOM 1507 N N . THR A 1 181 ? -15.303 15.788 22.773 1.00 48.91 181 THR A N 1
ATOM 1508 C CA . THR A 1 181 ? -15.295 16.368 24.135 1.00 48.91 181 THR A CA 1
ATOM 1509 C C . THR A 1 181 ? -15.805 15.344 25.152 1.00 48.91 181 THR A C 1
ATOM 1511 O O . THR A 1 181 ? -16.493 14.392 24.782 1.00 48.91 181 THR A O 1
ATOM 1514 N N . ASP A 1 182 ? -15.448 15.483 26.431 1.00 46.28 182 ASP A N 1
ATOM 1515 C CA . ASP A 1 182 ? -15.784 14.472 27.447 1.00 46.28 182 ASP A CA 1
ATOM 1516 C C . ASP A 1 182 ? -17.306 14.250 27.602 1.00 46.28 182 ASP A C 1
ATOM 1518 O O . ASP A 1 182 ? -17.739 13.109 27.782 1.00 46.28 182 ASP A O 1
ATOM 1522 N N . ASP A 1 183 ? -18.120 15.282 27.369 1.00 42.06 183 ASP A N 1
ATOM 1523 C CA . ASP A 1 183 ? -19.589 15.186 27.374 1.00 42.06 183 ASP A CA 1
ATOM 1524 C C . ASP A 1 183 ? -20.131 14.393 26.170 1.00 42.06 183 ASP A C 1
ATOM 1526 O O . ASP A 1 183 ? -21.017 13.544 26.297 1.00 42.06 183 ASP A O 1
ATOM 1530 N N . GLU A 1 184 ? -19.537 14.583 24.988 1.00 54.16 184 GLU A N 1
ATOM 1531 C CA . GLU A 1 184 ? -19.861 13.796 23.796 1.00 54.16 184 GLU A CA 1
ATOM 1532 C C . GLU A 1 184 ? -19.336 12.351 23.904 1.00 54.16 184 GLU A C 1
ATOM 1534 O O . GLU A 1 184 ? -19.906 11.440 23.294 1.00 54.16 184 GLU A O 1
ATOM 1539 N N . LYS A 1 185 ? -18.256 12.114 24.670 1.00 55.94 185 LYS A N 1
ATOM 1540 C CA . LYS A 1 185 ? -17.703 10.773 24.920 1.00 55.94 185 LYS A CA 1
ATOM 1541 C C . LYS A 1 185 ? -18.640 9.930 25.768 1.00 55.94 185 LYS A C 1
ATOM 1543 O O . LYS A 1 185 ? -18.803 8.760 25.435 1.00 55.94 185 LYS A O 1
ATOM 1548 N N . TRP A 1 186 ? -19.225 10.475 26.838 1.00 48.00 186 TRP A N 1
ATOM 1549 C CA . TRP A 1 186 ? -20.089 9.693 27.728 1.00 48.00 186 TRP A CA 1
ATOM 1550 C C . TRP A 1 186 ? -21.420 9.345 27.062 1.00 48.00 186 TRP A C 1
ATOM 1552 O O . TRP A 1 186 ? -21.819 8.185 27.090 1.00 48.00 186 TRP A O 1
ATOM 1562 N N . LEU A 1 187 ? -22.042 10.295 26.356 1.00 54.62 187 LEU A N 1
ATOM 1563 C CA . LEU A 1 187 ? -23.256 10.041 25.570 1.00 54.62 187 LEU A CA 1
ATOM 1564 C C . LEU A 1 187 ? -23.017 9.012 24.465 1.00 54.62 187 LEU A C 1
ATOM 1566 O O . LEU A 1 187 ? -23.814 8.092 24.281 1.00 54.62 187 LEU A O 1
ATOM 1570 N N . LYS A 1 188 ? -21.878 9.108 23.772 1.00 61.78 188 LYS A N 1
ATOM 1571 C CA . LYS A 1 188 ? -21.494 8.086 22.805 1.00 61.78 188 LYS A CA 1
ATOM 1572 C C . LYS A 1 188 ? -21.213 6.754 23.483 1.00 61.78 188 LYS A C 1
ATOM 1574 O O . LYS A 1 188 ? -21.711 5.756 22.996 1.00 61.78 188 LYS A O 1
ATOM 1579 N N . LEU A 1 189 ? -20.459 6.703 24.583 1.00 60.50 189 LEU A N 1
ATOM 1580 C CA . LEU A 1 189 ? -20.154 5.472 25.329 1.00 60.50 189 LEU A CA 1
ATOM 1581 C C . LEU A 1 189 ? -21.421 4.784 25.844 1.00 60.50 189 LEU A C 1
ATOM 1583 O O . LEU A 1 189 ? -21.531 3.563 25.764 1.00 60.50 189 LEU A O 1
ATOM 1587 N N . TYR A 1 190 ? -22.378 5.560 26.336 1.00 60.44 190 TYR A N 1
ATOM 1588 C CA . TYR A 1 190 ? -23.682 5.078 26.758 1.00 60.44 190 TYR A CA 1
ATOM 1589 C C . TYR A 1 190 ? -24.460 4.501 25.570 1.00 60.44 190 TYR A C 1
ATOM 1591 O O . TYR A 1 190 ? -24.888 3.351 25.625 1.00 60.44 190 TYR A O 1
ATOM 1599 N N . TYR A 1 191 ? -24.513 5.215 24.442 1.00 64.25 191 TYR A N 1
ATOM 1600 C CA . TYR A 1 191 ? -25.091 4.703 23.197 1.00 64.25 191 TYR A CA 1
ATOM 1601 C C . TYR A 1 191 ? -24.372 3.437 22.685 1.00 64.25 191 TYR A C 1
ATOM 1603 O O . TYR A 1 191 ? -25.011 2.462 22.304 1.00 64.25 191 TYR A O 1
ATOM 1611 N N . PHE A 1 192 ? -23.038 3.400 22.750 1.00 62.25 192 PHE A N 1
ATOM 1612 C CA . PHE A 1 192 ? -22.195 2.260 22.381 1.00 62.25 192 PHE A CA 1
ATOM 1613 C C . PHE A 1 192 ? -22.507 1.025 23.240 1.00 62.25 192 PHE A C 1
ATOM 1615 O O . PHE A 1 192 ? -22.588 -0.079 22.698 1.00 62.25 192 PHE A O 1
ATOM 1622 N N . LYS A 1 193 ? -22.688 1.208 24.557 1.00 65.44 193 LYS A N 1
ATOM 1623 C CA . LYS A 1 193 ? -23.082 0.147 25.497 1.00 65.44 193 LYS A CA 1
ATOM 1624 C C . LYS A 1 193 ? -24.509 -0.331 25.237 1.00 65.44 193 LYS A C 1
ATOM 1626 O O . LYS A 1 193 ? -24.720 -1.536 25.190 1.00 65.44 193 LYS A O 1
ATOM 1631 N N . LEU A 1 194 ? -25.453 0.581 25.004 1.00 62.41 194 LEU A N 1
ATOM 1632 C CA . LEU A 1 194 ? -26.844 0.241 24.694 1.00 62.41 194 LEU A CA 1
ATOM 1633 C C . LEU A 1 194 ? -26.967 -0.557 23.391 1.00 62.41 194 LEU A C 1
ATOM 1635 O O . LEU A 1 194 ? -27.574 -1.620 23.393 1.00 62.41 194 LEU A O 1
ATOM 1639 N N . VAL A 1 195 ? -26.323 -0.120 22.305 1.00 62.41 195 VAL A N 1
ATOM 1640 C CA . VAL A 1 195 ? -26.340 -0.837 21.015 1.00 62.41 195 VAL A CA 1
ATOM 1641 C C . VAL A 1 195 ? -25.666 -2.212 21.120 1.00 62.41 195 VAL A C 1
ATOM 1643 O O . VAL A 1 195 ? -26.102 -3.167 20.481 1.00 62.41 195 VAL A O 1
ATOM 1646 N N . ALA A 1 196 ? -24.605 -2.339 21.926 1.00 57.25 196 ALA A N 1
ATOM 1647 C CA . ALA A 1 196 ? -23.960 -3.628 22.174 1.00 57.25 196 ALA A CA 1
ATOM 1648 C C . ALA A 1 196 ? -24.869 -4.586 22.965 1.00 57.25 196 ALA A C 1
ATOM 1650 O O . ALA A 1 196 ? -25.029 -5.732 22.555 1.00 57.25 196 ALA A O 1
ATOM 1651 N N . LEU A 1 197 ? -25.515 -4.099 24.029 1.00 57.97 197 LEU A N 1
ATOM 1652 C CA . LEU A 1 197 ? -26.454 -4.875 24.845 1.00 57.97 197 LEU A CA 1
ATOM 1653 C C . LEU A 1 197 ? -27.715 -5.272 24.064 1.00 57.97 197 LEU A C 1
ATOM 1655 O O . LEU A 1 197 ? -28.193 -6.395 24.188 1.00 57.97 197 LEU A O 1
ATOM 1659 N N . GLN A 1 198 ? -28.231 -4.387 23.213 1.00 60.66 198 GLN A N 1
ATOM 1660 C CA . GLN A 1 198 ? -29.425 -4.651 22.410 1.00 60.66 198 GLN A CA 1
ATOM 1661 C C . GLN A 1 198 ? -29.191 -5.753 21.364 1.00 60.66 198 GLN A C 1
ATOM 1663 O O . GLN A 1 198 ? -30.077 -6.566 21.119 1.00 60.66 198 GLN A O 1
ATOM 1668 N N . HIS A 1 199 ? -27.981 -5.835 20.802 1.00 54.69 199 HIS A N 1
ATOM 1669 C CA . HIS A 1 199 ? -27.586 -6.898 19.872 1.00 54.69 199 HIS A CA 1
ATOM 1670 C C . HIS A 1 199 ? -27.271 -8.231 20.577 1.00 54.69 199 HIS A C 1
ATOM 1672 O O . HIS A 1 199 ? -27.429 -9.293 19.982 1.00 54.69 199 HIS A O 1
ATOM 1678 N N . GLU A 1 200 ? -26.801 -8.191 21.826 1.00 58.44 200 GLU A N 1
ATOM 1679 C CA . GLU A 1 200 ? -26.474 -9.389 22.611 1.00 58.44 200 GLU A CA 1
ATOM 1680 C C . GLU A 1 200 ? -27.718 -10.034 23.245 1.00 58.44 200 GLU A C 1
ATOM 1682 O O . GLU A 1 200 ? -27.763 -11.253 23.386 1.00 58.44 200 GLU A O 1
ATOM 1687 N N . TYR A 1 201 ? -28.754 -9.2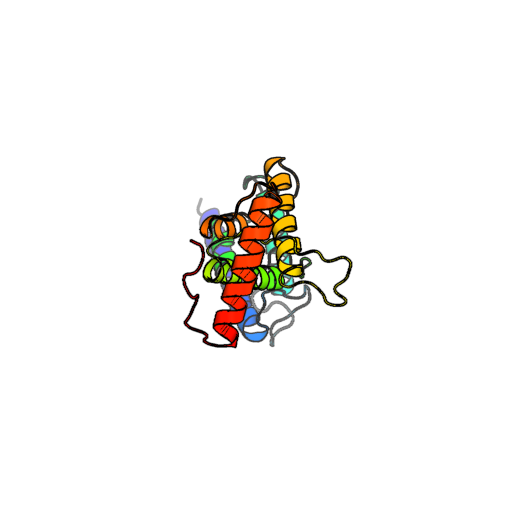44 23.556 1.00 63.84 201 TYR A N 1
ATOM 1688 C CA . TYR A 1 201 ? -29.928 -9.723 24.296 1.00 63.84 201 TYR A CA 1
ATOM 1689 C C . TYR A 1 201 ? -31.286 -9.537 23.588 1.00 63.84 201 TYR A C 1
ATOM 1691 O O . TYR A 1 201 ? -32.302 -9.935 24.149 1.00 63.84 201 TYR A O 1
ATOM 1699 N N . ASN A 1 202 ? -31.343 -8.957 22.379 1.00 54.94 202 ASN A N 1
ATOM 1700 C CA . ASN A 1 202 ? -32.586 -8.676 21.631 1.00 54.94 202 ASN A CA 1
ATOM 1701 C C . ASN A 1 202 ? -33.699 -8.027 22.487 1.00 54.94 202 ASN A C 1
ATOM 1703 O O . ASN A 1 202 ? -34.878 -8.352 22.351 1.00 54.94 202 ASN A O 1
ATOM 1707 N N . ILE A 1 203 ? -33.325 -7.138 23.414 1.00 52.22 203 ILE A N 1
ATOM 1708 C CA . ILE A 1 203 ? -34.277 -6.505 24.332 1.00 52.22 203 ILE A CA 1
ATOM 1709 C C . ILE A 1 203 ? -34.879 -5.291 23.620 1.00 52.22 203 ILE A C 1
ATOM 1711 O O . ILE A 1 203 ? -34.260 -4.231 23.517 1.00 52.22 203 ILE A O 1
ATOM 1715 N N . THR A 1 204 ? -36.086 -5.456 23.088 1.00 51.25 204 THR A N 1
ATOM 1716 C CA . THR A 1 204 ? -36.962 -4.359 22.669 1.00 51.25 204 THR A CA 1
ATOM 1717 C C . THR A 1 204 ? -37.822 -3.932 23.850 1.00 51.25 204 THR A C 1
ATOM 1719 O O . THR A 1 204 ? -38.946 -4.403 23.961 1.00 51.25 204 THR A O 1
ATOM 1722 N N . ASP A 1 205 ? -37.292 -3.083 24.731 1.00 47.31 205 ASP A N 1
ATOM 1723 C CA . ASP A 1 205 ? -38.081 -2.036 25.394 1.00 47.31 205 ASP A CA 1
ATOM 1724 C C . ASP A 1 205 ? -37.146 -1.061 26.126 1.00 47.31 205 ASP A C 1
ATOM 1726 O O . ASP A 1 205 ? -36.430 -1.446 27.052 1.00 47.31 205 ASP A O 1
ATOM 1730 N N . VAL A 1 206 ? -37.133 0.205 25.710 1.00 45.06 206 VAL A N 1
ATOM 1731 C CA . VAL A 1 206 ? -36.648 1.296 26.562 1.00 45.06 206 VAL A CA 1
ATOM 1732 C C . VAL A 1 206 ? -37.910 1.987 27.046 1.00 45.06 206 VAL A C 1
ATOM 1734 O O . VAL A 1 206 ? -38.398 2.907 26.397 1.00 45.06 206 VAL A O 1
ATOM 1737 N N . SER A 1 207 ? -38.447 1.485 28.160 1.00 40.31 207 SER A N 1
ATOM 1738 C CA . SER A 1 207 ? -39.602 2.057 28.848 1.00 40.31 207 SER A CA 1
ATOM 1739 C C . SER A 1 207 ? -39.409 3.564 29.020 1.00 40.31 207 SER A C 1
ATOM 1741 O O . SER A 1 207 ? -38.485 4.016 29.702 1.00 40.31 207 SER A O 1
ATOM 1743 N N . GLU A 1 208 ? -40.316 4.328 28.418 1.00 48.06 208 GLU A N 1
ATOM 1744 C CA . GLU A 1 208 ? -40.507 5.756 28.633 1.00 48.06 208 GLU A CA 1
ATOM 1745 C C . GLU A 1 208 ? -40.828 6.014 30.110 1.00 48.06 208 GLU A C 1
ATOM 1747 O O . GLU A 1 208 ? -41.968 5.883 30.531 1.00 48.06 208 GLU A O 1
ATOM 1752 N N . HIS A 1 209 ? -39.838 6.390 30.918 1.00 38.22 209 HIS A N 1
ATOM 1753 C CA . HIS A 1 209 ? -40.098 7.096 32.172 1.00 38.22 209 HIS A CA 1
ATOM 1754 C C . HIS A 1 209 ? -38.950 8.043 32.510 1.00 38.22 209 HIS A C 1
ATOM 1756 O O . HIS A 1 209 ? -38.108 7.776 33.362 1.00 38.22 209 HIS A O 1
ATOM 1762 N N . TYR A 1 210 ? -38.975 9.197 31.849 1.00 36.50 210 TYR A N 1
ATOM 1763 C CA . TYR A 1 210 ? -38.547 10.451 32.457 1.00 36.50 210 TYR A CA 1
ATOM 1764 C C . TYR A 1 210 ? -39.668 11.464 32.210 1.00 36.50 210 TYR A C 1
ATOM 1766 O O . TYR A 1 210 ? -39.771 12.037 31.127 1.00 36.50 210 TYR A O 1
ATOM 1774 N N . SER A 1 211 ? -40.562 11.584 33.195 1.00 44.69 211 SER A N 1
ATOM 1775 C CA . SER A 1 211 ? -41.407 12.768 33.391 1.00 44.69 211 SER A CA 1
ATOM 1776 C C . SER A 1 211 ? -40.677 13.754 34.290 1.00 44.69 211 SER A C 1
ATOM 1778 O O . SER A 1 211 ? -39.945 13.274 35.187 1.00 44.69 211 SER A O 1
#

Foldseek 3Di:
DPPPVVVVVVVVVLLVVLLVVQLVVCVVPVASQAALPDADPDDDDDPPPRDGSSVVLVQQLVQVVVCVVVVNPDGDDDPVSVVSCVVSVNDSPPVPPCSVVVVVLLVVLVVVCVLQVDSQDADDDDPPDPDDDPCPVSNVSLVLQLVLVVCVVVVHDHPQDPVNVVSCVVSVRDSDPDHDDPVRRVVSVVVVVVSVVCVVPVDPDPDDDDD

Secondary structure (DSSP, 8-state):
--HHHHHHHHHHHHHHHHHHHHHHHHHHHSS----TT---SS-SS-SS-PPPHHHHHHHHHHHHHHHHHTTTSSSS--HHHHHHHHHTT--S-TT-THHHHHHHHHHHHHHHHHHHS-S-------SS-SSPPTTHHHHHHHHHHHHHHHHHHTT---S--HHHHHHHHHTT------PPPHHHHHHHHHHHHHHHHHHHH----------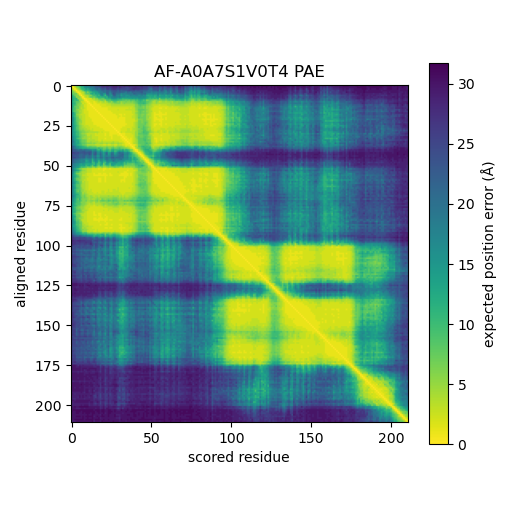

Mean predicted aligned error: 15.6 Å

Solvent-accessible surface area (backbone atoms only — not comparable to full-atom values): 12859 Å² total; per-residue (Å²): 144,67,70,70,67,60,52,54,52,55,52,50,52,57,49,50,54,52,51,51,53,47,51,54,46,23,72,76,68,75,46,60,78,61,51,62,87,40,66,69,103,69,76,80,80,67,90,83,72,68,74,49,60,9,46,51,54,51,49,53,38,53,26,46,51,42,17,65,79,45,78,59,78,37,71,85,52,44,75,69,58,51,54,59,40,52,74,69,64,51,57,70,56,66,90,48,79,49,61,69,53,47,53,53,53,50,50,52,46,50,53,43,21,72,75,64,78,39,70,78,65,72,88,70,78,62,101,79,56,96,61,86,50,80,60,52,69,58,34,57,51,53,54,48,51,35,52,31,49,55,33,44,75,70,75,40,93,48,92,64,48,71,70,56,50,54,55,42,51,75,71,63,50,75,67,67,86,72,73,74,51,74,72,58,43,50,56,46,51,51,50,54,50,50,58,51,49,36,72,75,63,70,63,87,73,84,78,90,78,85,130

pLDDT: mean 74.97, std 15.89, range [36.5, 94.75]

Sequence (211 aa):
MTTNRNKNLRDDERWNENLKRLVTFKNKFNHTNVPIKYTDDGDNEDADGLVHLGSWVHHQRKEYRIYQNTNGEAGKMTPWRIAKLNKIDFQWNPGNRNDGTWKAMFQELVSFKQKYNSTKVPQLGSKDEKNDPPYRKLLKWVEKQQSQYNRLKRNETSQLTPDRVQLLESIGMSWSGKAVTDDEKWLKLYYFKLVALQHEYNITDVSEHYS